Protein AF-A0A377Z972-F1 (afdb_monomer_lite)

Structure (mmCIF, N/CA/C/O backbone):
data_AF-A0A377Z972-F1
#
_entry.id   AF-A0A377Z972-F1
#
loop_
_atom_site.group_PDB
_atom_site.id
_atom_site.type_symbol
_atom_site.label_atom_id
_atom_site.label_alt_id
_atom_site.label_comp_id
_atom_site.label_asym_id
_atom_site.label_entity_id
_atom_site.label_seq_id
_atom_site.pdbx_PDB_ins_code
_atom_site.Cartn_x
_atom_site.Cartn_y
_atom_site.Cartn_z
_atom_site.occupancy
_atom_site.B_iso_or_equiv
_atom_site.auth_seq_id
_atom_site.auth_comp_id
_atom_site.auth_asym_id
_atom_site.auth_atom_id
_atom_site.pdbx_PDB_model_num
ATOM 1 N N . MET A 1 1 ? -30.875 -4.232 -13.569 1.00 35.59 1 MET A N 1
ATOM 2 C CA . MET A 1 1 ? -32.063 -4.095 -12.706 1.00 35.59 1 MET A CA 1
ATOM 3 C C . MET A 1 1 ? -31.762 -4.845 -11.423 1.00 35.59 1 MET A C 1
ATOM 5 O O . MET A 1 1 ? -31.839 -6.065 -11.413 1.00 35.59 1 MET A O 1
ATOM 9 N N . LEU A 1 2 ? -31.261 -4.138 -10.406 1.00 37.41 2 LEU A N 1
ATOM 10 C CA . LEU A 1 2 ? -31.177 -4.696 -9.057 1.00 37.41 2 LEU A CA 1
ATOM 11 C C . LEU A 1 2 ? -32.619 -4.894 -8.594 1.00 37.41 2 LEU A C 1
ATOM 13 O O . LEU A 1 2 ? -33.408 -3.961 -8.665 1.00 37.41 2 LEU A O 1
ATOM 17 N N . SER A 1 3 ? -32.969 -6.127 -8.253 1.00 45.28 3 SER A N 1
ATOM 18 C CA . SER A 1 3 ? -34.307 -6.532 -7.830 1.00 45.28 3 SER A CA 1
ATOM 19 C C . SER A 1 3 ? -34.795 -5.669 -6.664 1.00 45.28 3 SER A C 1
ATOM 21 O O . SER A 1 3 ? -34.119 -5.598 -5.634 1.00 45.28 3 SER A O 1
ATOM 23 N N . ASP A 1 4 ? -35.967 -5.055 -6.842 1.00 57.84 4 ASP A N 1
ATOM 24 C CA . ASP A 1 4 ? -36.622 -4.120 -5.913 1.00 57.84 4 ASP A CA 1
ATOM 25 C C . ASP A 1 4 ? -36.712 -4.643 -4.464 1.00 57.84 4 ASP A C 1
ATOM 27 O O . ASP A 1 4 ? -36.685 -3.860 -3.515 1.00 57.84 4 ASP A O 1
ATOM 31 N N . ASP A 1 5 ? -36.711 -5.963 -4.270 1.00 58.75 5 ASP A N 1
ATOM 32 C CA . ASP A 1 5 ? -36.803 -6.605 -2.953 1.00 58.75 5 ASP A CA 1
ATOM 33 C C . ASP A 1 5 ? -35.594 -6.346 -2.034 1.00 58.75 5 ASP A C 1
ATOM 35 O O . ASP A 1 5 ? -35.755 -6.221 -0.819 1.00 58.75 5 ASP A O 1
ATOM 39 N N . ALA A 1 6 ? -34.376 -6.229 -2.579 1.00 58.00 6 ALA A N 1
ATOM 40 C CA . ALA A 1 6 ? -33.177 -5.994 -1.763 1.00 58.00 6 ALA A CA 1
ATOM 41 C C . ALA A 1 6 ? -33.108 -4.547 -1.249 1.00 58.00 6 ALA A C 1
ATOM 43 O O . ALA A 1 6 ? -32.701 -4.299 -0.112 1.00 58.00 6 ALA A O 1
ATOM 44 N N . VAL A 1 7 ? -33.556 -3.599 -2.076 1.00 62.56 7 VAL A N 1
ATOM 45 C CA . VAL A 1 7 ? -33.651 -2.179 -1.718 1.00 62.56 7 VAL A CA 1
ATOM 46 C C . VAL A 1 7 ? -34.781 -1.973 -0.707 1.00 62.56 7 VAL A C 1
ATOM 48 O O . VAL A 1 7 ? -34.594 -1.277 0.289 1.00 62.56 7 VAL A O 1
ATOM 51 N N . ALA A 1 8 ? -35.922 -2.647 -0.893 1.00 67.38 8 ALA A N 1
ATOM 52 C CA . ALA A 1 8 ? -37.050 -2.592 0.035 1.00 67.38 8 ALA A CA 1
ATOM 53 C C . ALA A 1 8 ? -36.685 -3.068 1.456 1.00 67.38 8 ALA A C 1
ATOM 55 O O . ALA A 1 8 ? -37.077 -2.433 2.437 1.00 67.38 8 ALA A O 1
ATOM 56 N N . ALA A 1 9 ? -35.889 -4.137 1.579 1.00 69.06 9 ALA A N 1
ATOM 57 C CA . ALA A 1 9 ? -35.418 -4.630 2.875 1.00 69.06 9 ALA A CA 1
ATOM 58 C C . ALA A 1 9 ? -34.453 -3.650 3.571 1.00 69.06 9 ALA A C 1
ATOM 60 O O . ALA A 1 9 ? -34.546 -3.443 4.781 1.00 69.06 9 ALA A O 1
ATOM 61 N N . GLN A 1 10 ? -33.553 -3.006 2.817 1.00 63.84 10 GLN A N 1
ATOM 62 C CA . GLN A 1 10 ? -32.614 -2.020 3.365 1.00 63.84 10 GLN A CA 1
ATOM 63 C C . GLN A 1 10 ? -33.324 -0.731 3.811 1.00 63.84 10 GLN A C 1
ATOM 65 O O . GLN A 1 10 ? -33.015 -0.209 4.885 1.00 63.84 10 GLN A O 1
ATOM 70 N N . LEU A 1 11 ? -34.335 -0.276 3.060 1.00 67.06 11 LEU A N 1
ATOM 71 C CA . LEU A 1 11 ? -35.171 0.882 3.410 1.00 67.06 11 LEU A CA 1
ATOM 72 C C . LEU A 1 11 ? -35.932 0.695 4.733 1.00 67.06 11 LEU A C 1
ATOM 74 O O . LEU A 1 11 ? -36.084 1.657 5.480 1.00 67.06 11 LEU A O 1
ATOM 78 N N . GLN A 1 12 ? -36.374 -0.527 5.056 1.00 74.25 12 GLN A N 1
ATOM 79 C CA . GLN A 1 12 ? -37.042 -0.820 6.335 1.00 74.25 12 GLN A CA 1
ATOM 80 C C . GLN A 1 12 ? -36.114 -0.719 7.555 1.00 74.25 12 GLN A C 1
ATOM 82 O O . GLN A 1 12 ? -36.599 -0.548 8.671 1.00 74.25 12 GLN A O 1
ATOM 87 N N . SER A 1 13 ? -34.799 -0.840 7.356 1.00 74.50 13 SER A N 1
ATOM 88 C CA . SER A 1 13 ? -33.804 -0.860 8.438 1.00 74.50 13 SER A CA 1
ATOM 89 C C . SER A 1 13 ? -33.109 0.483 8.691 1.00 74.50 13 SER A C 1
ATOM 91 O O . SER A 1 13 ? -32.410 0.617 9.693 1.00 74.50 13 SER A O 1
ATOM 93 N N . ALA A 1 14 ? -33.299 1.474 7.813 1.00 72.75 14 ALA A N 1
ATOM 94 C CA . ALA A 1 14 ? -32.696 2.797 7.949 1.00 72.75 14 ALA A CA 1
ATOM 95 C C . ALA A 1 14 ? -33.299 3.548 9.147 1.00 72.75 14 ALA A C 1
ATOM 97 O O . ALA A 1 14 ? -34.514 3.735 9.232 1.00 72.75 14 ALA A O 1
ATOM 98 N N . THR A 1 15 ? -32.452 4.001 10.071 1.00 80.62 15 THR A N 1
ATOM 99 C CA . THR A 1 15 ? -32.896 4.677 11.309 1.00 80.62 15 THR A CA 1
ATOM 100 C C . THR A 1 15 ? -32.649 6.180 11.288 1.00 80.62 15 THR A C 1
ATOM 102 O O . THR A 1 15 ? -33.120 6.903 12.168 1.00 80.62 15 THR A O 1
ATOM 105 N N . THR A 1 16 ? -31.947 6.671 10.264 1.00 81.44 16 THR A N 1
ATOM 106 C CA . THR A 1 16 ? -31.597 8.083 10.108 1.00 81.44 16 THR A CA 1
ATOM 107 C C . THR A 1 16 ? -31.997 8.626 8.735 1.00 81.44 16 THR A C 1
ATOM 109 O O . THR A 1 16 ? -32.073 7.900 7.742 1.00 81.44 16 THR A O 1
ATOM 112 N N . ALA A 1 17 ? -32.243 9.938 8.667 1.00 75.00 17 ALA A N 1
ATOM 113 C CA . ALA A 1 17 ? -32.585 10.620 7.417 1.00 75.00 17 ALA A CA 1
ATOM 114 C C . ALA A 1 17 ? -31.437 10.585 6.387 1.00 75.00 17 ALA A C 1
ATOM 116 O O . ALA A 1 17 ? -31.698 10.604 5.186 1.00 75.00 17 ALA A O 1
ATOM 117 N N . GLU A 1 18 ? -30.183 10.507 6.844 1.00 66.00 18 GLU A N 1
ATOM 118 C CA . GLU A 1 18 ? -29.008 10.347 5.978 1.00 66.00 18 GLU A CA 1
ATOM 119 C C . GLU A 1 18 ? -28.913 8.940 5.382 1.00 66.00 18 GLU A C 1
ATOM 121 O O . GLU A 1 18 ? -28.730 8.825 4.174 1.00 66.00 18 GLU A O 1
ATOM 126 N N . GLU A 1 19 ? -29.120 7.878 6.170 1.00 64.81 19 GLU A N 1
ATOM 127 C CA . GLU A 1 19 ? -29.155 6.496 5.657 1.00 64.81 19 GLU A CA 1
ATOM 128 C C . GLU A 1 19 ? -30.267 6.303 4.622 1.00 64.81 19 GLU A C 1
ATOM 130 O O . GLU A 1 19 ? -30.051 5.696 3.574 1.00 64.81 19 GLU A O 1
ATOM 135 N N . LEU A 1 20 ? -31.451 6.864 4.892 1.00 70.94 20 LEU A N 1
ATOM 136 C CA . LEU A 1 20 ? -32.580 6.810 3.968 1.00 70.94 20 LEU A CA 1
ATOM 137 C C . LEU A 1 20 ? -32.272 7.567 2.669 1.00 70.94 20 LEU A C 1
ATOM 139 O O . LEU A 1 20 ? -32.577 7.080 1.583 1.00 70.94 20 LEU A O 1
ATOM 143 N N . ARG A 1 21 ? -31.639 8.743 2.766 1.00 72.31 21 ARG A N 1
ATOM 144 C CA . ARG A 1 21 ? -31.221 9.525 1.599 1.00 72.31 21 ARG A CA 1
ATOM 145 C C . ARG A 1 21 ? -30.179 8.775 0.767 1.00 72.31 21 ARG A C 1
ATOM 147 O O . ARG A 1 21 ? -30.352 8.704 -0.443 1.00 72.31 21 ARG A O 1
ATOM 154 N N . ALA A 1 22 ? -29.156 8.197 1.392 1.00 62.69 22 ALA A N 1
ATOM 155 C CA . ALA A 1 22 ? -28.112 7.434 0.709 1.00 62.69 22 ALA A CA 1
ATOM 156 C C . ALA A 1 22 ? -28.693 6.224 -0.046 1.00 62.69 22 ALA A C 1
ATOM 158 O O . ALA A 1 22 ? -28.435 6.041 -1.236 1.00 62.69 22 ALA A O 1
ATOM 159 N N . LEU A 1 23 ? -29.584 5.462 0.601 1.00 67.44 23 LEU A N 1
ATOM 160 C CA . LEU A 1 23 ? -30.292 4.337 -0.022 1.00 67.44 23 LEU A CA 1
ATOM 161 C C . LEU A 1 23 ? -31.156 4.767 -1.216 1.00 67.44 23 LEU A C 1
ATOM 163 O O . LEU A 1 23 ? -31.137 4.109 -2.255 1.00 67.44 23 LEU A O 1
ATOM 167 N N . LEU A 1 24 ? -31.885 5.882 -1.091 1.00 67.50 24 LEU A N 1
ATOM 168 C CA . LEU A 1 24 ? -32.725 6.428 -2.165 1.00 67.50 24 LEU A CA 1
ATOM 169 C C . LEU A 1 24 ? -31.910 6.997 -3.336 1.00 67.50 24 LEU A C 1
ATOM 171 O O . LEU A 1 24 ? -32.382 6.976 -4.470 1.00 67.50 24 LEU A O 1
ATOM 175 N N . MET A 1 25 ? -30.693 7.477 -3.072 1.00 73.25 25 MET A N 1
ATOM 176 C CA . MET A 1 25 ? -29.751 7.948 -4.094 1.00 73.25 25 MET A CA 1
ATOM 177 C C . MET A 1 25 ? -28.933 6.811 -4.726 1.00 73.25 25 MET A C 1
ATOM 179 O O . MET A 1 25 ? -28.133 7.061 -5.626 1.00 73.25 25 MET A O 1
ATOM 183 N N . GLY A 1 26 ? -29.123 5.561 -4.285 1.00 53.38 26 GLY A N 1
ATOM 184 C CA . GLY A 1 26 ? -28.330 4.422 -4.749 1.00 53.38 26 GLY A CA 1
ATOM 185 C C . GLY A 1 26 ? -26.871 4.466 -4.287 1.00 53.38 26 GLY A C 1
ATOM 186 O O . GLY A 1 26 ? -26.039 3.730 -4.823 1.00 53.38 26 GLY A O 1
ATOM 187 N N . GLU A 1 27 ? -26.557 5.301 -3.294 1.00 56.25 27 GLU A N 1
ATOM 188 C CA . GLU A 1 27 ? -25.266 5.339 -2.619 1.00 56.25 27 GLU A CA 1
ATOM 189 C C . GLU A 1 27 ? -25.151 4.046 -1.805 1.00 56.25 27 GLU A C 1
ATOM 191 O O . GLU A 1 27 ? -25.547 3.963 -0.640 1.00 56.25 27 GLU A O 1
ATOM 196 N N . LYS A 1 28 ? -24.651 2.978 -2.439 1.00 53.66 28 LYS A N 1
ATOM 197 C CA . LYS A 1 28 ? -24.175 1.806 -1.701 1.00 53.66 28 LYS A CA 1
ATOM 198 C C . LYS A 1 28 ? -23.222 2.333 -0.632 1.00 53.66 28 LYS A C 1
ATOM 200 O O . LYS A 1 28 ? -22.321 3.097 -0.969 1.00 53.66 28 LYS A O 1
ATOM 205 N N . GLN A 1 29 ? -23.405 1.921 0.625 1.00 55.66 29 GLN A N 1
ATOM 206 C CA . GLN A 1 29 ? -22.360 2.054 1.641 1.00 55.66 29 GLN A CA 1
ATOM 207 C C . GLN A 1 29 ? -21.112 1.373 1.081 1.00 55.66 29 GLN A C 1
ATOM 209 O O . GLN A 1 29 ? -20.993 0.148 1.120 1.00 55.66 29 GLN A O 1
ATOM 214 N N . SER A 1 30 ? -20.249 2.156 0.441 1.00 61.69 30 SER A N 1
ATOM 215 C CA . SER A 1 30 ? -19.099 1.611 -0.248 1.00 61.69 30 SER A CA 1
ATOM 216 C C . SER A 1 30 ? -18.138 1.103 0.808 1.00 61.69 30 SER A C 1
ATOM 218 O O . SER A 1 30 ? -17.907 1.763 1.828 1.00 61.69 30 SER A O 1
ATOM 220 N N . GLU A 1 31 ? -17.614 -0.101 0.603 1.00 81.25 31 GLU A N 1
ATOM 221 C CA . GLU A 1 31 ? -16.611 -0.634 1.509 1.00 81.25 31 GLU A CA 1
ATOM 222 C C . GLU A 1 31 ? -15.427 0.334 1.585 1.00 81.25 31 GLU A C 1
ATOM 224 O O . GLU A 1 31 ? -15.017 0.939 0.591 1.00 81.25 31 GLU A O 1
ATOM 229 N N . ALA A 1 32 ? -14.851 0.479 2.779 1.00 88.00 32 ALA A N 1
ATOM 230 C CA . ALA A 1 32 ? -13.697 1.345 2.958 1.00 88.00 32 ALA A CA 1
ATOM 231 C C . ALA A 1 32 ? -12.544 0.913 2.038 1.00 88.00 32 ALA A C 1
ATOM 233 O O . ALA A 1 32 ? -12.256 -0.287 1.905 1.00 88.00 32 ALA A O 1
ATOM 234 N N . LEU A 1 33 ? -11.854 1.903 1.468 1.00 94.88 33 LEU A N 1
ATOM 235 C CA . LEU A 1 33 ? -10.675 1.722 0.626 1.00 94.88 33 LEU A CA 1
ATOM 236 C C . LEU A 1 33 ? -9.697 0.685 1.201 1.00 94.88 33 LEU A C 1
ATOM 238 O O . LEU A 1 33 ? -9.164 0.839 2.313 1.00 94.88 33 LEU A O 1
ATOM 242 N N . LYS A 1 34 ? -9.410 -0.354 0.410 1.00 96.94 34 LYS A N 1
ATOM 243 C CA . LYS A 1 34 ? -8.419 -1.379 0.750 1.00 96.94 34 LYS A CA 1
ATOM 244 C C . LYS A 1 34 ? -7.020 -0.926 0.326 1.00 96.94 34 LYS A C 1
ATOM 246 O O . LYS A 1 34 ? -6.693 -0.891 -0.852 1.00 96.94 34 LYS A O 1
ATOM 251 N N . LEU A 1 35 ? -6.197 -0.567 1.302 1.00 97.31 35 LEU A N 1
ATOM 252 C CA . LEU A 1 35 ? -4.785 -0.217 1.118 1.00 97.31 35 LEU A CA 1
ATOM 253 C C . LEU A 1 35 ? -4.077 -0.451 2.444 1.00 97.31 35 LEU A C 1
ATOM 255 O O . LEU A 1 35 ? -4.171 0.390 3.324 1.00 97.31 35 LEU A O 1
ATOM 259 N N . ASP A 1 36 ? -3.455 -1.598 2.643 1.00 96.06 36 ASP A N 1
ATOM 260 C CA . ASP A 1 36 ? -2.819 -1.976 3.908 1.00 96.06 36 ASP A CA 1
ATOM 261 C C . ASP A 1 36 ? -1.716 -3.008 3.649 1.00 96.06 36 ASP A C 1
ATOM 263 O O . ASP A 1 36 ? -1.329 -3.241 2.505 1.00 96.06 36 ASP A O 1
ATOM 267 N N . ASN A 1 37 ? -1.190 -3.624 4.707 1.00 95.00 37 ASN A N 1
ATOM 268 C CA . ASN A 1 37 ? -0.138 -4.631 4.595 1.00 95.00 37 ASN A CA 1
ATOM 269 C C . ASN A 1 37 ? -0.479 -5.809 3.657 1.00 95.00 37 ASN A C 1
ATOM 271 O O . ASN A 1 37 ? 0.443 -6.406 3.112 1.00 95.00 37 ASN A O 1
ATOM 275 N N . GLU A 1 38 ? -1.757 -6.147 3.433 1.00 96.88 38 GLU A N 1
ATOM 276 C CA . GLU A 1 38 ? -2.133 -7.243 2.520 1.00 96.88 38 GLU A CA 1
ATOM 277 C C . GLU A 1 38 ? -2.026 -6.839 1.043 1.00 96.88 38 GLU A C 1
ATOM 279 O O . GLU A 1 38 ? -1.925 -7.700 0.174 1.00 96.88 38 GLU A O 1
ATOM 284 N N . THR A 1 39 ? -2.023 -5.536 0.744 1.00 97.88 39 THR A N 1
ATOM 285 C CA . THR A 1 39 ? -1.877 -5.010 -0.622 1.00 97.88 39 THR A CA 1
ATOM 286 C C . THR A 1 39 ? -0.497 -4.404 -0.886 1.00 97.88 39 THR A C 1
ATOM 288 O O . THR A 1 39 ? -0.262 -3.824 -1.946 1.00 97.88 39 THR A O 1
ATOM 291 N N . LEU A 1 40 ? 0.440 -4.567 0.050 1.00 97.88 40 LEU A N 1
ATOM 292 C CA . LEU A 1 40 ? 1.828 -4.137 -0.077 1.00 97.88 40 LEU A CA 1
ATOM 293 C C . LEU A 1 40 ? 2.751 -5.305 -0.385 1.00 97.88 40 LEU A C 1
ATOM 295 O O . LEU A 1 40 ? 2.644 -6.395 0.173 1.00 97.88 40 LEU A O 1
ATOM 299 N N . SER A 1 41 ? 3.719 -5.069 -1.258 1.00 98.06 41 SER A N 1
ATOM 300 C CA . SER A 1 41 ? 4.823 -5.994 -1.490 1.00 98.06 41 SER A CA 1
ATOM 301 C C . SER A 1 41 ? 6.097 -5.204 -1.750 1.00 98.06 41 SER A C 1
ATOM 303 O O . SER A 1 41 ? 6.326 -4.686 -2.838 1.00 98.06 41 SER A O 1
ATOM 305 N N . LEU A 1 42 ? 6.914 -5.057 -0.713 1.00 97.56 42 LEU A N 1
ATOM 306 C CA . LEU A 1 42 ? 8.151 -4.288 -0.782 1.00 97.56 42 LEU A CA 1
ATOM 307 C C . LEU A 1 42 ? 9.348 -5.205 -1.002 1.00 97.56 42 LEU A C 1
ATOM 309 O O . LEU A 1 42 ? 9.305 -6.389 -0.672 1.00 97.56 42 LEU A O 1
ATOM 313 N N . ASP A 1 43 ? 10.402 -4.621 -1.560 1.00 96.81 43 ASP A N 1
ATOM 314 C CA . ASP A 1 43 ? 11.703 -5.249 -1.768 1.00 96.81 43 ASP A CA 1
ATOM 315 C C . ASP A 1 43 ? 11.598 -6.562 -2.571 1.00 96.81 43 ASP A C 1
ATOM 317 O O . ASP A 1 43 ? 12.219 -7.584 -2.279 1.00 96.81 43 ASP A O 1
ATOM 321 N N . VAL A 1 44 ? 10.778 -6.515 -3.623 1.00 98.06 44 VAL A N 1
ATOM 322 C CA . VAL A 1 44 ? 10.499 -7.630 -4.530 1.00 98.06 44 VAL A CA 1
ATOM 323 C C . VAL A 1 44 ? 11.705 -7.876 -5.432 1.00 98.06 44 VAL A C 1
ATOM 325 O O . VAL A 1 44 ? 12.217 -6.951 -6.063 1.00 98.06 44 VAL A O 1
ATOM 328 N N . ALA A 1 45 ? 12.134 -9.130 -5.560 1.00 97.56 45 ALA A N 1
ATOM 329 C CA . ALA A 1 45 ? 13.137 -9.530 -6.544 1.00 97.56 45 ALA A CA 1
ATOM 330 C C . ALA A 1 45 ? 12.545 -9.482 -7.968 1.00 97.56 45 ALA A C 1
ATOM 332 O O . ALA A 1 45 ? 12.149 -10.503 -8.520 1.00 97.56 45 ALA A O 1
ATOM 333 N N . ALA A 1 46 ? 12.449 -8.278 -8.533 1.00 97.12 46 ALA A N 1
ATOM 334 C CA . ALA A 1 46 ? 11.902 -8.008 -9.857 1.00 97.12 46 ALA A CA 1
ATOM 335 C C . ALA A 1 46 ? 12.945 -7.329 -10.749 1.00 97.12 46 ALA A C 1
ATOM 337 O O . ALA A 1 46 ? 13.710 -6.479 -10.291 1.00 97.12 46 ALA A O 1
ATOM 338 N N . SER A 1 47 ? 12.938 -7.692 -12.029 1.00 96.00 47 SER A N 1
ATOM 339 C CA . SER A 1 47 ? 13.775 -7.095 -13.080 1.00 96.00 47 SER A CA 1
ATOM 340 C C . SER A 1 47 ? 12.960 -6.520 -14.242 1.00 96.00 47 SER A C 1
ATOM 342 O O . SER A 1 47 ? 13.536 -6.045 -15.216 1.00 96.00 47 SER A O 1
ATOM 344 N N . ASP A 1 48 ? 11.630 -6.587 -14.162 1.00 97.00 48 ASP A N 1
ATOM 345 C CA . ASP A 1 48 ? 10.702 -6.083 -15.169 1.00 97.00 48 ASP A CA 1
ATOM 346 C C . ASP A 1 48 ? 9.382 -5.609 -14.535 1.00 97.00 48 ASP A C 1
ATOM 348 O O . ASP A 1 48 ? 9.051 -5.936 -13.390 1.00 97.00 48 ASP A O 1
ATOM 352 N N . LEU A 1 49 ? 8.625 -4.799 -15.286 1.00 97.38 49 LEU A N 1
ATOM 353 C CA . LEU A 1 49 ? 7.310 -4.315 -14.851 1.00 97.38 49 LEU A CA 1
ATOM 354 C C . LEU A 1 49 ? 6.277 -5.439 -14.765 1.00 97.38 49 LEU A C 1
ATOM 356 O O . LEU A 1 49 ? 5.412 -5.373 -13.898 1.00 97.38 49 LEU A O 1
ATOM 360 N N . LEU A 1 50 ? 6.378 -6.469 -15.610 1.00 97.88 50 LEU A N 1
ATOM 361 C CA . LEU A 1 50 ? 5.404 -7.559 -15.654 1.00 97.88 50 LEU A CA 1
ATOM 362 C C . LEU A 1 50 ? 5.327 -8.293 -14.309 1.00 97.88 50 LEU A C 1
ATOM 364 O O . LEU A 1 50 ? 4.237 -8.596 -13.831 1.00 97.88 50 LEU A O 1
ATOM 368 N N . THR A 1 51 ? 6.471 -8.513 -13.662 1.00 98.19 51 THR A N 1
ATOM 369 C CA . THR A 1 51 ? 6.559 -9.107 -12.323 1.00 98.19 51 THR A CA 1
ATOM 370 C C . THR A 1 51 ? 5.805 -8.265 -11.292 1.00 98.19 51 THR A C 1
ATOM 372 O O . THR A 1 51 ? 5.037 -8.798 -10.490 1.00 98.19 51 THR A O 1
ATOM 375 N N . LEU A 1 52 ? 5.981 -6.941 -11.330 1.00 98.62 52 LEU A N 1
ATOM 376 C CA . LEU A 1 52 ? 5.292 -6.009 -10.435 1.00 98.62 52 LEU A CA 1
ATOM 377 C C . LEU A 1 52 ? 3.782 -5.940 -10.736 1.00 98.62 52 LEU A C 1
ATOM 379 O O . LEU A 1 52 ? 2.969 -5.978 -9.813 1.00 98.62 52 LEU A O 1
ATOM 383 N N . GLN A 1 53 ? 3.396 -5.908 -12.017 1.00 98.69 53 GLN A N 1
ATOM 384 C CA . GLN A 1 53 ? 1.998 -5.929 -12.467 1.00 98.69 53 GLN A CA 1
ATOM 385 C C . GLN A 1 53 ? 1.289 -7.199 -11.989 1.00 98.69 53 GLN A C 1
ATOM 387 O O . GLN A 1 53 ? 0.210 -7.116 -11.403 1.00 98.69 53 GLN A O 1
ATOM 392 N N . ALA A 1 54 ? 1.915 -8.363 -12.176 1.00 98.44 54 ALA A N 1
ATOM 393 C CA . ALA A 1 54 ? 1.372 -9.646 -11.748 1.00 98.44 54 ALA A CA 1
ATOM 394 C C . ALA A 1 54 ? 1.207 -9.733 -10.234 1.00 98.44 54 ALA A C 1
ATOM 396 O O . ALA A 1 54 ? 0.172 -10.199 -9.756 1.00 98.44 54 ALA A O 1
ATOM 397 N N . LEU A 1 55 ? 2.186 -9.237 -9.477 1.00 98.50 55 LEU A N 1
ATOM 398 C CA . LEU A 1 55 ? 2.110 -9.224 -8.024 1.00 98.50 55 LEU A CA 1
ATOM 399 C C . LEU A 1 55 ? 0.968 -8.333 -7.527 1.00 98.50 55 LEU A C 1
ATOM 401 O O . LEU A 1 55 ? 0.150 -8.778 -6.724 1.00 98.50 55 LEU A O 1
ATOM 405 N N . ASN A 1 56 ? 0.863 -7.108 -8.041 1.00 98.81 56 ASN A N 1
ATOM 406 C CA . ASN A 1 56 ? -0.214 -6.198 -7.666 1.00 98.81 56 ASN A CA 1
ATOM 407 C C . ASN A 1 56 ? -1.595 -6.737 -8.065 1.00 98.81 56 ASN A C 1
ATOM 409 O O . ASN A 1 56 ? -2.517 -6.711 -7.250 1.00 98.81 56 ASN A O 1
ATOM 413 N N . ALA A 1 57 ? -1.742 -7.268 -9.283 1.00 98.56 57 ALA A N 1
ATOM 414 C CA . ALA A 1 57 ? -2.988 -7.878 -9.743 1.00 98.56 57 ALA A CA 1
ATOM 415 C C . ALA A 1 57 ? -3.401 -9.061 -8.850 1.00 98.56 57 ALA A C 1
ATOM 417 O O . ALA A 1 57 ? -4.568 -9.166 -8.469 1.00 98.56 57 ALA A O 1
ATOM 418 N N . ALA A 1 58 ? -2.443 -9.907 -8.452 1.00 98.50 58 ALA A N 1
ATOM 419 C CA . ALA A 1 58 ? -2.683 -11.008 -7.525 1.00 98.50 58 ALA A CA 1
ATOM 420 C C . ALA A 1 58 ? -3.159 -10.508 -6.153 1.00 98.50 58 ALA A C 1
ATOM 422 O O . ALA A 1 58 ? -4.176 -10.991 -5.662 1.00 98.50 58 ALA A O 1
ATOM 423 N N . ARG A 1 59 ? -2.506 -9.492 -5.567 1.00 98.56 59 ARG A N 1
ATOM 424 C CA . ARG A 1 59 ? -2.934 -8.909 -4.280 1.00 98.56 59 ARG A CA 1
ATOM 425 C C . ARG A 1 59 ? -4.339 -8.331 -4.338 1.00 98.56 59 ARG A C 1
ATOM 427 O O . ARG A 1 59 ? -5.149 -8.604 -3.456 1.00 98.56 59 ARG A O 1
ATOM 434 N N . LEU A 1 60 ? -4.651 -7.568 -5.386 1.00 98.69 60 LEU A N 1
ATOM 435 C CA . LEU A 1 60 ? -5.993 -7.018 -5.588 1.00 98.69 60 LEU A CA 1
ATOM 436 C C . LEU A 1 60 ? -7.037 -8.130 -5.752 1.00 98.69 60 LEU A C 1
ATOM 438 O O . LEU A 1 60 ? -8.152 -8.014 -5.242 1.00 98.69 60 LEU A O 1
ATOM 442 N N . LYS A 1 61 ? -6.676 -9.228 -6.425 1.00 98.38 61 LYS A N 1
ATOM 443 C CA . LYS A 1 61 ? -7.556 -10.384 -6.596 1.00 98.38 61 LYS A CA 1
ATOM 444 C C . LYS A 1 61 ? -7.800 -11.129 -5.282 1.00 98.38 61 LYS A C 1
ATOM 446 O O . LYS A 1 61 ? -8.944 -11.472 -4.996 1.00 98.38 61 LYS A O 1
ATOM 451 N N . GLU A 1 62 ? -6.752 -11.354 -4.488 1.00 98.19 62 GLU A N 1
ATOM 452 C CA . GLU A 1 62 ? -6.803 -12.035 -3.184 1.00 98.19 62 GLU A CA 1
ATOM 453 C C . GLU A 1 62 ? -7.732 -11.322 -2.198 1.00 98.19 62 GLU A C 1
ATOM 455 O O . GLU A 1 62 ? -8.516 -11.970 -1.508 1.00 98.19 62 GLU A O 1
ATOM 460 N N . VAL A 1 63 ? -7.702 -9.986 -2.175 1.00 97.62 63 VAL A N 1
ATOM 461 C CA . VAL A 1 63 ? -8.585 -9.178 -1.316 1.00 97.62 63 VAL A CA 1
ATOM 462 C C . VAL A 1 63 ? -9.982 -8.961 -1.911 1.00 97.62 63 VAL A C 1
ATOM 464 O O . VAL A 1 63 ? -10.763 -8.179 -1.371 1.00 97.62 63 VAL A O 1
ATOM 467 N N . GLY A 1 64 ? -10.304 -9.625 -3.027 1.00 97.44 64 GLY A N 1
ATOM 468 C CA . GLY A 1 64 ? -11.611 -9.549 -3.681 1.00 97.44 64 GLY A CA 1
ATOM 469 C C . GLY A 1 64 ? -11.916 -8.199 -4.332 1.00 97.44 64 GLY A C 1
ATOM 470 O O . GLY A 1 64 ? -13.079 -7.907 -4.596 1.00 97.44 64 GLY A O 1
ATOM 471 N N . ALA A 1 65 ? -10.901 -7.369 -4.592 1.00 98.12 65 ALA A N 1
ATOM 472 C CA . ALA A 1 65 ? -11.109 -6.035 -5.145 1.00 98.12 65 ALA A CA 1
ATOM 473 C C . ALA A 1 65 ? -11.359 -6.022 -6.653 1.00 98.12 65 ALA A C 1
ATOM 475 O O . ALA A 1 65 ? -11.923 -5.055 -7.165 1.00 98.12 65 ALA A O 1
ATOM 476 N N . VAL A 1 66 ? -10.953 -7.081 -7.359 1.00 98.56 66 VAL A N 1
ATOM 477 C CA . VAL A 1 66 ? -10.970 -7.120 -8.823 1.00 98.56 66 VAL A CA 1
ATOM 478 C C . VAL A 1 66 ? -11.373 -8.482 -9.394 1.00 98.56 66 VAL A C 1
ATOM 480 O O . VAL A 1 66 ? -11.205 -9.535 -8.762 1.00 98.56 66 VAL A O 1
ATOM 483 N N . ASP A 1 67 ? -11.903 -8.484 -10.615 1.00 98.56 67 ASP A N 1
ATOM 484 C CA . ASP A 1 67 ? -12.239 -9.700 -11.357 1.00 98.56 67 ASP A CA 1
ATOM 485 C C . ASP A 1 67 ? -11.139 -10.136 -12.353 1.00 98.56 67 ASP A C 1
ATOM 487 O O . ASP A 1 67 ? -9.999 -9.685 -12.289 1.00 98.56 67 ASP A O 1
ATOM 491 N N . ALA A 1 68 ? -11.444 -11.115 -13.211 1.00 98.06 68 ALA A N 1
ATOM 492 C CA . ALA A 1 68 ? -10.488 -11.616 -14.200 1.00 98.06 68 ALA A CA 1
ATOM 493 C C . ALA A 1 68 ? -10.241 -10.637 -15.364 1.00 98.06 68 ALA A C 1
ATOM 495 O O . ALA A 1 68 ? -9.149 -10.659 -15.933 1.00 98.06 68 ALA A O 1
ATOM 496 N N . ALA A 1 69 ? -11.215 -9.788 -15.706 1.00 98.25 69 ALA A N 1
ATOM 497 C CA . ALA A 1 69 ? -11.060 -8.782 -16.751 1.00 98.25 69 ALA A CA 1
ATOM 498 C C . ALA A 1 69 ? -10.033 -7.734 -16.314 1.00 98.25 69 ALA A C 1
ATOM 500 O O . ALA A 1 69 ? -9.067 -7.501 -17.037 1.00 98.25 69 ALA A O 1
ATOM 501 N N . PHE A 1 70 ? -10.153 -7.218 -15.085 1.00 98.62 70 PHE A N 1
ATOM 502 C CA . PHE A 1 70 ? -9.172 -6.285 -14.519 1.00 98.62 70 PHE A CA 1
ATOM 503 C C . PHE A 1 70 ? -7.752 -6.860 -14.558 1.00 98.62 70 PHE A C 1
ATOM 505 O O . PHE A 1 70 ? -6.822 -6.206 -15.022 1.00 98.62 70 PHE A O 1
ATOM 512 N N . VAL A 1 71 ? -7.582 -8.107 -14.093 1.00 98.50 71 VAL A N 1
ATOM 513 C CA . VAL A 1 71 ? -6.276 -8.786 -14.087 1.00 98.50 71 VAL A CA 1
ATOM 514 C C . VAL A 1 71 ? -5.724 -8.895 -15.507 1.00 98.50 71 VAL A C 1
ATOM 516 O O . VAL A 1 71 ? -4.552 -8.605 -15.726 1.00 98.50 71 VAL A O 1
ATOM 519 N N . SER A 1 72 ? -6.557 -9.273 -16.478 1.00 97.94 72 SER A N 1
ATOM 520 C CA . SER A 1 72 ? -6.148 -9.349 -17.880 1.00 97.94 72 SER A CA 1
ATOM 521 C C . SER A 1 72 ? -5.686 -7.990 -18.414 1.00 97.94 72 SER A C 1
ATOM 523 O O . SER A 1 72 ? -4.628 -7.919 -19.034 1.00 97.94 72 SER A O 1
ATOM 525 N N . HIS A 1 73 ? -6.427 -6.911 -18.158 1.00 97.75 73 HIS A N 1
ATOM 526 C CA . HIS A 1 73 ? -6.048 -5.562 -18.592 1.00 97.75 73 HIS A CA 1
ATOM 527 C C . HIS A 1 73 ? -4.730 -5.111 -17.968 1.00 97.75 73 HIS A C 1
ATOM 529 O O . HIS A 1 73 ? -3.768 -4.843 -18.678 1.00 97.75 73 HIS A O 1
ATOM 535 N N . VAL A 1 74 ? -4.636 -5.158 -16.639 1.00 97.00 74 VAL A N 1
ATOM 536 C CA . VAL A 1 74 ? -3.451 -4.717 -15.893 1.00 97.00 74 VAL A CA 1
ATOM 537 C C . VAL A 1 74 ? -2.186 -5.473 -16.294 1.00 97.00 74 VAL A C 1
ATOM 539 O O . VAL A 1 74 ? -1.109 -4.893 -16.209 1.00 97.00 74 VAL A O 1
ATOM 542 N N . ILE A 1 75 ? -2.273 -6.734 -16.725 1.00 97.62 75 ILE A N 1
ATOM 543 C CA . ILE A 1 75 ? -1.118 -7.505 -17.213 1.00 97.62 75 ILE A CA 1
ATOM 544 C C . ILE A 1 75 ? -0.696 -7.105 -18.632 1.00 97.62 75 ILE A C 1
ATOM 546 O O . ILE A 1 75 ? 0.497 -7.098 -18.930 1.00 97.62 75 ILE A O 1
ATOM 550 N N . ASN A 1 76 ? -1.656 -6.819 -19.511 1.00 95.88 76 ASN A N 1
ATOM 551 C CA . ASN A 1 76 ? -1.388 -6.565 -20.928 1.00 95.88 76 ASN A CA 1
ATOM 552 C C . ASN A 1 76 ? -1.081 -5.091 -21.224 1.00 95.88 76 ASN A C 1
ATOM 554 O O . ASN A 1 76 ? -0.331 -4.796 -22.157 1.00 95.88 76 ASN A O 1
ATOM 558 N N . ASP A 1 77 ? -1.643 -4.177 -20.439 1.00 95.44 77 ASP A N 1
ATOM 559 C CA . ASP A 1 77 ? -1.500 -2.745 -20.650 1.00 95.44 77 ASP A CA 1
ATOM 560 C C . ASP A 1 77 ? -0.141 -2.244 -20.145 1.00 95.44 77 ASP A C 1
ATOM 562 O O . ASP A 1 77 ? 0.479 -2.802 -19.233 1.00 95.44 77 ASP A O 1
ATOM 566 N N . THR A 1 78 ? 0.366 -1.185 -20.779 1.00 94.81 78 THR A N 1
ATOM 567 C CA . THR A 1 78 ? 1.629 -0.561 -20.368 1.00 94.81 78 THR A CA 1
ATOM 568 C C . THR A 1 78 ? 1.357 0.425 -19.234 1.00 94.81 78 THR A C 1
ATOM 570 O O . THR A 1 78 ? 0.598 1.370 -19.452 1.00 94.81 78 THR A O 1
ATOM 573 N N . PRO A 1 79 ? 1.993 0.262 -18.057 1.00 97.75 79 PRO A N 1
ATOM 574 C CA . PRO A 1 79 ? 1.812 1.196 -16.954 1.00 97.75 79 PRO A CA 1
ATOM 575 C C . PRO A 1 79 ? 2.219 2.626 -17.333 1.00 97.75 79 PRO A C 1
ATOM 577 O O . PRO A 1 79 ? 3.150 2.846 -18.110 1.00 97.75 79 PRO A O 1
ATOM 580 N N . LEU A 1 80 ? 1.553 3.609 -16.737 1.00 97.81 80 LEU A N 1
ATOM 581 C CA . LEU A 1 80 ? 1.865 5.023 -16.875 1.00 97.81 80 LEU A CA 1
ATOM 582 C C . LEU A 1 80 ? 3.081 5.384 -16.013 1.00 97.81 80 LEU A C 1
ATOM 584 O O . LEU A 1 80 ? 3.060 5.214 -14.793 1.00 97.81 80 LEU A O 1
ATOM 588 N N . ASN A 1 81 ? 4.127 5.938 -16.625 1.00 97.81 81 ASN A N 1
ATOM 589 C CA . ASN A 1 81 ? 5.253 6.485 -15.872 1.00 97.81 81 ASN A CA 1
ATOM 590 C C . ASN A 1 81 ? 4.889 7.850 -15.270 1.00 97.81 81 ASN A C 1
ATOM 592 O O . ASN A 1 81 ? 4.576 8.788 -16.003 1.00 97.81 81 ASN A O 1
ATOM 596 N N . LEU A 1 82 ? 4.981 7.978 -13.944 1.00 97.38 82 LEU A N 1
ATOM 597 C CA . LEU A 1 82 ? 4.751 9.235 -13.220 1.00 97.38 82 LEU A CA 1
ATOM 598 C C . LEU A 1 82 ? 6.049 10.021 -12.947 1.00 97.38 82 LEU A C 1
ATOM 600 O O . LEU A 1 82 ? 6.015 11.130 -12.411 1.00 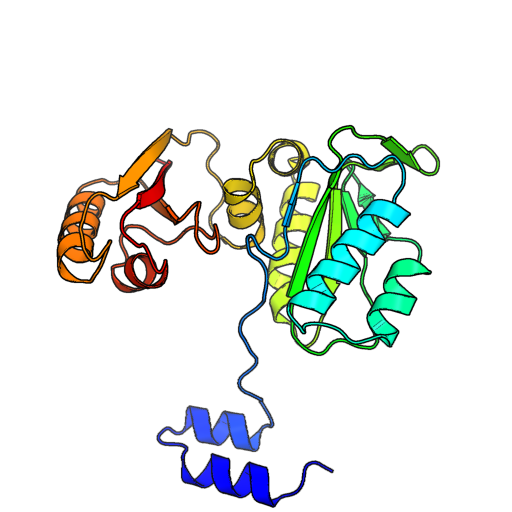97.38 82 LEU A O 1
ATOM 604 N N . GLY A 1 83 ? 7.201 9.462 -13.316 1.00 96.19 83 GLY A N 1
ATOM 605 C CA . GLY A 1 83 ? 8.535 9.994 -13.070 1.00 96.19 83 GLY A CA 1
ATOM 606 C C . GLY A 1 83 ? 9.157 9.476 -11.770 1.00 96.19 83 GLY A C 1
ATOM 607 O O . GLY A 1 83 ? 8.512 8.838 -10.943 1.00 96.19 83 GLY A O 1
ATOM 608 N N . GLN A 1 84 ? 10.453 9.753 -11.584 1.00 97.19 84 GLN A N 1
ATOM 609 C CA . GLN A 1 84 ? 11.200 9.431 -10.353 1.00 97.19 84 GLN A CA 1
ATOM 610 C C . GLN A 1 84 ? 11.146 7.945 -9.938 1.00 97.19 84 GLN A C 1
ATOM 612 O O . GLN A 1 84 ? 11.211 7.622 -8.756 1.00 97.19 84 GLN A O 1
ATOM 617 N N . GLY A 1 85 ? 11.015 7.030 -10.904 1.00 97.56 85 GLY A N 1
ATOM 618 C CA . GLY A 1 85 ? 10.938 5.593 -10.631 1.00 97.56 85 GLY A CA 1
ATOM 619 C C . GLY A 1 85 ? 9.558 5.092 -10.200 1.00 97.56 85 GLY A C 1
ATOM 620 O O . GLY A 1 85 ? 9.437 3.916 -9.857 1.00 97.56 85 GLY A O 1
ATOM 621 N N . VAL A 1 86 ? 8.529 5.943 -10.205 1.00 98.56 86 VAL A N 1
ATOM 622 C CA . VAL A 1 86 ? 7.163 5.592 -9.801 1.00 98.56 86 VAL A CA 1
ATOM 623 C C . VAL A 1 86 ? 6.265 5.437 -11.022 1.00 98.56 86 VAL A C 1
ATOM 625 O O . VAL A 1 86 ? 6.190 6.318 -11.876 1.00 98.56 86 VAL A O 1
ATOM 628 N N . TRP A 1 87 ? 5.555 4.316 -11.072 1.00 98.56 87 TRP A N 1
ATOM 629 C CA . TRP A 1 87 ? 4.640 3.958 -12.146 1.00 98.56 87 TRP A CA 1
ATOM 630 C C . TRP A 1 87 ? 3.245 3.674 -11.592 1.00 98.56 87 TRP A C 1
ATOM 632 O O . TRP A 1 87 ? 3.088 3.263 -10.438 1.00 98.56 87 TRP A O 1
ATOM 642 N N . LEU A 1 88 ? 2.237 3.884 -12.430 1.00 98.50 88 LEU A N 1
ATOM 643 C CA . LEU A 1 88 ? 0.830 3.675 -12.123 1.00 98.50 88 LEU A CA 1
ATOM 644 C C . LEU A 1 88 ? 0.210 2.724 -13.141 1.00 98.50 88 LEU A C 1
ATOM 646 O O . LEU A 1 88 ? 0.476 2.826 -14.333 1.00 98.50 88 LEU A O 1
ATOM 650 N N . ASN A 1 89 ? -0.637 1.823 -12.670 1.00 96.62 89 ASN A N 1
ATOM 651 C CA . ASN A 1 89 ? -1.447 0.962 -13.514 1.00 96.62 89 ASN A CA 1
ATOM 652 C C . ASN A 1 89 ? -2.885 0.924 -12.996 1.00 96.62 89 ASN A C 1
ATOM 654 O O . ASN A 1 89 ? -3.115 1.009 -11.789 1.00 96.62 89 ASN A O 1
ATOM 658 N N . ASP A 1 90 ? -3.847 0.773 -13.884 1.00 97.69 90 ASP A N 1
ATOM 659 C CA . ASP A 1 90 ? -5.265 0.700 -13.556 1.00 97.69 90 ASP A CA 1
ATOM 660 C C . ASP A 1 90 ? -6.025 -0.049 -14.657 1.00 97.69 90 ASP A C 1
ATOM 662 O O . ASP A 1 90 ? -5.444 -0.554 -15.617 1.00 97.69 90 ASP A O 1
ATOM 666 N N . SER A 1 91 ? -7.335 -0.183 -14.482 1.00 97.56 91 SER A N 1
ATOM 667 C CA . SER A 1 91 ? -8.225 -0.659 -15.533 1.00 97.56 91 SER A CA 1
ATOM 668 C C . SER A 1 91 ? -9.588 0.001 -15.384 1.00 97.56 91 SER A C 1
ATOM 670 O O . SER A 1 91 ? -10.082 0.188 -14.269 1.00 97.56 91 SER A O 1
ATOM 672 N N . ALA A 1 92 ? -10.221 0.313 -16.514 1.00 95.19 92 ALA A N 1
ATOM 673 C CA . ALA A 1 92 ? -11.604 0.780 -16.548 1.00 95.19 92 ALA A CA 1
ATOM 674 C C . ALA A 1 92 ? -12.613 -0.344 -16.243 1.00 95.19 92 ALA A C 1
ATOM 676 O O . ALA A 1 92 ? -13.762 -0.064 -15.901 1.00 95.19 92 ALA A O 1
ATOM 677 N N . GLU A 1 93 ? -12.197 -1.610 -16.343 1.00 96.31 93 GLU A N 1
ATOM 678 C CA . GLU A 1 93 ? -13.066 -2.779 -16.228 1.00 96.31 93 GLU A CA 1
ATOM 679 C C . GLU A 1 93 ? -12.672 -3.674 -15.049 1.00 96.31 93 GLU A C 1
ATOM 681 O O . GLU A 1 93 ? -11.520 -3.729 -14.628 1.00 96.31 93 GLU A O 1
ATOM 686 N N . GLY A 1 94 ? -13.653 -4.398 -14.507 1.00 97.38 94 GLY A N 1
ATOM 687 C CA . GLY A 1 94 ? -13.416 -5.421 -13.487 1.00 97.38 94 GLY A CA 1
ATOM 688 C C . GLY A 1 94 ? -13.127 -4.915 -12.069 1.00 97.38 94 GLY A C 1
ATOM 689 O O . GLY A 1 94 ? -12.653 -5.685 -11.231 1.00 97.38 94 GLY A O 1
ATOM 690 N N . ASN A 1 95 ? -13.423 -3.645 -11.780 1.00 97.75 95 ASN A N 1
ATOM 691 C CA . ASN A 1 95 ? -13.336 -3.050 -10.444 1.00 97.75 95 ASN A CA 1
ATOM 692 C C . ASN A 1 95 ? -14.533 -3.479 -9.577 1.00 97.75 95 ASN A C 1
ATOM 694 O O . ASN A 1 95 ? -15.670 -3.101 -9.857 1.00 97.75 95 ASN A O 1
ATOM 698 N N . LEU A 1 96 ? -14.290 -4.253 -8.515 1.00 96.25 96 LEU A N 1
ATOM 699 C CA . LEU A 1 96 ? -15.336 -4.745 -7.602 1.00 96.25 96 LEU A CA 1
ATOM 700 C C . LEU A 1 96 ? -15.369 -3.975 -6.277 1.00 96.25 96 LEU A C 1
ATOM 702 O O . LEU A 1 96 ? -16.438 -3.777 -5.701 1.00 96.25 96 LEU A O 1
ATOM 706 N N . ARG A 1 97 ? -14.199 -3.536 -5.801 1.00 95.88 97 ARG A N 1
ATOM 707 C CA . ARG A 1 97 ? -14.024 -2.724 -4.593 1.00 95.88 97 ARG A CA 1
ATOM 708 C C . ARG A 1 97 ? -12.849 -1.774 -4.782 1.00 95.88 97 ARG A C 1
ATOM 710 O O . ARG A 1 97 ? -11.824 -2.160 -5.337 1.00 95.88 97 ARG A O 1
ATOM 717 N N . SER A 1 98 ? -12.971 -0.562 -4.247 1.00 97.56 98 SER A N 1
ATOM 718 C CA . SER A 1 98 ? -11.879 0.406 -4.252 1.00 97.56 98 SER A CA 1
ATOM 719 C C . SER A 1 98 ? -10.685 -0.097 -3.447 1.00 97.56 98 SER A C 1
ATOM 721 O O . SER A 1 98 ? -10.783 -0.369 -2.242 1.00 97.56 98 SER A O 1
ATOM 723 N N . ALA A 1 99 ? -9.544 -0.215 -4.121 1.00 98.31 99 ALA A N 1
ATOM 724 C CA . ALA A 1 99 ? -8.324 -0.756 -3.549 1.00 98.31 99 ALA A CA 1
ATOM 725 C C . ALA A 1 99 ? -7.073 -0.221 -4.254 1.00 98.31 99 ALA A C 1
ATOM 727 O O . ALA A 1 99 ? -7.103 0.124 -5.432 1.00 98.31 99 ALA A O 1
ATOM 728 N N . VAL A 1 100 ? -5.955 -0.193 -3.533 1.00 98.69 100 VAL A N 1
ATOM 729 C CA . VAL A 1 100 ? -4.638 0.135 -4.084 1.00 98.69 100 VAL A CA 1
ATOM 730 C C . VAL A 1 100 ? -3.650 -0.940 -3.655 1.00 98.69 100 VAL A C 1
ATOM 732 O O . VAL A 1 100 ? -3.497 -1.210 -2.460 1.00 98.69 100 VAL A O 1
ATOM 735 N N . ALA A 1 101 ? -2.968 -1.533 -4.632 1.00 98.75 101 ALA A N 1
ATOM 736 C CA . ALA A 1 101 ? -1.811 -2.387 -4.408 1.00 98.75 101 ALA A CA 1
ATOM 737 C C . ALA A 1 101 ? -0.526 -1.646 -4.769 1.00 98.75 101 ALA A C 1
ATOM 739 O O . ALA A 1 101 ? -0.487 -0.881 -5.733 1.00 98.75 101 ALA A O 1
ATOM 740 N N . VAL A 1 102 ? 0.520 -1.854 -3.975 1.00 98.69 102 VAL A N 1
ATOM 741 C CA . VAL A 1 102 ? 1.822 -1.215 -4.169 1.00 98.69 102 VAL A CA 1
ATOM 742 C C . VAL A 1 102 ? 2.909 -2.270 -4.101 1.00 98.69 102 VAL A C 1
ATOM 744 O O . VAL A 1 102 ? 3.088 -2.929 -3.074 1.00 98.69 102 VAL A O 1
ATOM 747 N N . SER A 1 103 ? 3.688 -2.360 -5.174 1.00 98.62 103 SER A N 1
ATOM 748 C CA . SER A 1 103 ? 4.874 -3.202 -5.244 1.00 98.62 103 SER A CA 1
ATOM 749 C C . SER A 1 103 ? 6.122 -2.356 -5.459 1.00 98.62 103 SER A C 1
ATOM 751 O O . SER A 1 103 ? 6.127 -1.496 -6.342 1.00 98.62 103 SER A O 1
ATOM 753 N N . ARG A 1 104 ? 7.185 -2.612 -4.694 1.00 98.50 104 ARG A N 1
ATOM 754 C CA . ARG A 1 104 ? 8.491 -1.960 -4.856 1.00 98.50 104 ARG A CA 1
ATOM 755 C C . ARG A 1 104 ? 9.565 -3.003 -5.131 1.00 98.50 104 ARG A C 1
ATOM 757 O O . ARG A 1 104 ? 9.665 -3.978 -4.392 1.00 98.50 104 ARG A O 1
ATOM 764 N N . ALA A 1 105 ? 10.371 -2.794 -6.165 1.00 98.31 105 ALA A N 1
ATOM 765 C CA . ALA A 1 105 ? 11.500 -3.664 -6.468 1.00 98.31 105 ALA A CA 1
ATOM 766 C C . ALA A 1 105 ? 12.619 -3.494 -5.426 1.00 98.31 105 ALA A C 1
ATOM 768 O O . ALA A 1 105 ? 12.879 -2.386 -4.961 1.00 98.31 105 ALA A O 1
ATOM 769 N N . ALA A 1 106 ? 13.304 -4.587 -5.083 1.00 97.19 106 ALA A N 1
ATOM 770 C CA . ALA A 1 106 ? 14.478 -4.580 -4.207 1.00 97.19 106 ALA A CA 1
ATOM 771 C C . ALA A 1 106 ? 15.628 -3.762 -4.805 1.00 97.19 106 ALA A C 1
ATOM 773 O O . ALA A 1 106 ? 16.354 -3.081 -4.089 1.00 97.19 106 ALA A O 1
ATOM 774 N N . ASN A 1 107 ? 15.777 -3.831 -6.129 1.00 96.69 107 ASN A N 1
ATOM 775 C CA . ASN A 1 107 ? 16.742 -3.053 -6.887 1.00 96.69 107 ASN A CA 1
ATOM 776 C C . ASN A 1 107 ? 15.997 -2.345 -8.013 1.00 96.69 107 ASN A C 1
ATOM 778 O O . ASN A 1 107 ? 15.244 -2.984 -8.748 1.00 96.69 107 ASN A O 1
ATOM 782 N N . ALA A 1 108 ? 16.212 -1.037 -8.148 1.00 96.06 108 ALA A N 1
ATOM 783 C CA . ALA A 1 108 ? 15.671 -0.292 -9.273 1.00 96.06 108 ALA A CA 1
ATOM 784 C C . ALA A 1 108 ? 16.239 -0.842 -10.590 1.00 96.06 108 ALA A C 1
ATOM 786 O O . ALA A 1 108 ? 17.421 -1.182 -10.680 1.00 96.06 108 ALA A O 1
ATOM 787 N N . PHE A 1 109 ? 15.396 -0.900 -11.612 1.00 97.75 109 PHE A N 1
ATOM 788 C CA . PHE A 1 109 ? 15.768 -1.293 -12.969 1.00 97.75 109 PHE A CA 1
ATOM 789 C C . PHE A 1 109 ? 15.264 -0.245 -13.961 1.00 97.75 109 PHE A C 1
ATOM 791 O O . PHE A 1 109 ? 14.690 0.770 -13.566 1.00 97.75 109 PHE A O 1
ATOM 798 N N . THR A 1 110 ? 15.510 -0.447 -15.252 1.00 97.31 110 THR A N 1
ATOM 799 C CA . THR A 1 110 ? 15.045 0.467 -16.296 1.00 97.31 110 THR A CA 1
ATOM 800 C C . THR A 1 110 ? 14.129 -0.237 -17.283 1.00 97.31 110 THR A C 1
ATOM 802 O O . THR A 1 110 ? 14.299 -1.415 -17.593 1.00 97.31 110 THR A O 1
ATOM 805 N N . ARG A 1 111 ? 13.158 0.513 -17.799 1.00 94.44 111 ARG A N 1
ATOM 806 C CA . ARG A 1 111 ? 12.356 0.160 -18.967 1.00 94.44 111 ARG A CA 1
ATOM 807 C C . ARG A 1 111 ? 12.400 1.341 -19.920 1.00 94.44 111 ARG A C 1
ATOM 809 O O . ARG A 1 111 ? 12.080 2.446 -19.501 1.00 94.44 111 ARG A O 1
ATOM 816 N N . ASP A 1 112 ? 12.803 1.113 -21.166 1.00 92.81 112 ASP A N 1
ATOM 817 C CA . ASP A 1 112 ? 12.886 2.168 -22.187 1.00 92.81 112 ASP A CA 1
ATOM 818 C C . ASP A 1 112 ? 13.668 3.403 -21.684 1.00 92.81 112 ASP A C 1
ATOM 820 O O . ASP A 1 112 ? 13.220 4.539 -21.805 1.00 92.81 112 ASP A O 1
ATOM 824 N N . GLU A 1 113 ? 14.815 3.157 -21.032 1.00 94.44 113 GLU A N 1
ATOM 825 C CA . GLU A 1 113 ? 15.687 4.156 -20.373 1.00 94.44 113 GLU A CA 1
ATOM 826 C C . GLU A 1 113 ? 15.075 4.898 -19.171 1.00 94.44 113 GLU A C 1
ATOM 828 O O . GLU A 1 113 ? 15.744 5.702 -18.521 1.00 94.44 113 GLU A O 1
ATOM 833 N N . GLN A 1 114 ? 13.831 4.597 -18.808 1.00 96.69 114 GLN A N 1
ATOM 834 C CA . GLN A 1 114 ? 13.150 5.201 -17.673 1.00 96.69 114 GLN A CA 1
ATOM 835 C C . GLN A 1 114 ? 13.317 4.334 -16.417 1.00 96.69 114 GLN A C 1
ATOM 837 O O . GLN A 1 114 ? 13.154 3.113 -16.488 1.00 96.69 114 GLN A O 1
ATOM 842 N N . PRO A 1 115 ? 13.629 4.929 -15.251 1.00 97.12 115 PRO A N 1
ATOM 843 C CA . PRO A 1 115 ? 13.777 4.173 -14.015 1.00 97.12 115 PRO A CA 1
ATOM 844 C C . PRO A 1 115 ? 12.439 3.574 -13.571 1.00 97.12 115 PRO A C 1
ATOM 846 O O . PRO A 1 115 ? 11.384 4.202 -13.692 1.00 97.12 115 PRO A O 1
ATOM 849 N N . VAL A 1 116 ? 12.505 2.378 -12.998 1.00 98.31 116 VAL A N 1
ATOM 850 C CA . VAL A 1 116 ? 11.397 1.657 -12.378 1.00 98.31 116 VAL A CA 1
ATOM 851 C C . VAL A 1 116 ? 11.850 1.200 -10.997 1.00 98.31 116 VAL A C 1
ATOM 853 O O . VAL A 1 116 ? 12.790 0.418 -10.860 1.00 98.31 116 VAL A O 1
ATOM 856 N N . SER A 1 117 ? 11.153 1.683 -9.976 1.00 98.25 117 SER A N 1
ATOM 857 C CA . SER A 1 117 ? 11.396 1.330 -8.577 1.00 98.25 117 SER A CA 1
ATOM 858 C C . SER A 1 117 ? 10.111 0.863 -7.903 1.00 98.25 117 SER A C 1
ATOM 860 O O . SER A 1 117 ? 10.134 -0.100 -7.140 1.00 98.25 117 SER A O 1
ATOM 862 N N . LEU A 1 118 ? 8.983 1.519 -8.186 1.00 98.56 118 LEU A N 1
ATOM 863 C CA . LEU A 1 118 ? 7.694 1.251 -7.556 1.00 98.56 118 LEU A CA 1
ATOM 864 C C . LEU A 1 118 ? 6.565 1.289 -8.584 1.00 98.56 118 LEU A C 1
ATOM 866 O O . LEU A 1 118 ? 6.517 2.180 -9.430 1.00 98.56 118 LEU A O 1
ATOM 870 N N . LEU A 1 119 ? 5.635 0.347 -8.459 1.00 98.75 119 LEU A N 1
ATOM 871 C CA . LEU A 1 119 ? 4.389 0.297 -9.212 1.00 98.75 119 LEU A CA 1
ATOM 872 C C . LEU A 1 119 ? 3.207 0.344 -8.242 1.00 98.75 119 LEU A C 1
ATOM 874 O O . LEU A 1 119 ? 3.071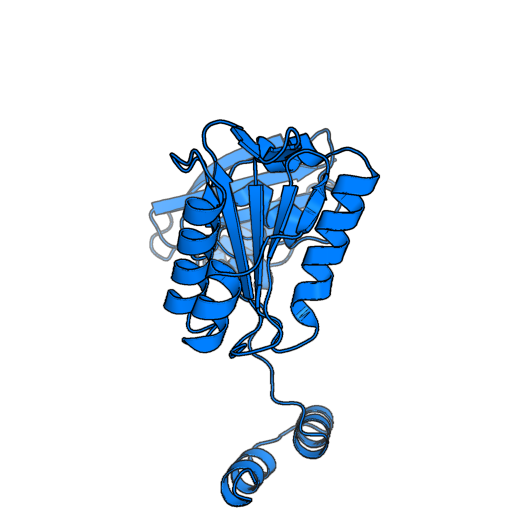 -0.531 -7.381 1.00 98.75 119 LEU A O 1
ATOM 878 N N . ALA A 1 120 ? 2.340 1.337 -8.414 1.00 98.69 120 ALA A N 1
ATOM 879 C CA . ALA A 1 120 ? 1.016 1.371 -7.809 1.00 98.69 120 ALA A CA 1
ATOM 880 C C . ALA A 1 120 ? -0.013 0.842 -8.816 1.00 98.69 120 ALA A C 1
ATOM 882 O O . ALA A 1 120 ? 0.001 1.236 -9.980 1.00 98.69 120 ALA A O 1
ATOM 883 N N . THR A 1 121 ? -0.909 -0.038 -8.382 1.00 98.75 121 THR A N 1
ATOM 884 C CA . THR A 1 121 ? -2.038 -0.508 -9.191 1.00 98.75 121 THR A CA 1
ATOM 885 C C . THR A 1 121 ? -3.341 -0.203 -8.480 1.00 98.75 121 THR A C 1
ATOM 887 O O . THR A 1 121 ? -3.496 -0.542 -7.305 1.00 98.75 121 THR A O 1
ATOM 890 N N . VAL A 1 122 ? -4.263 0.453 -9.178 1.00 98.56 122 VAL A N 1
ATOM 891 C CA . VAL A 1 122 ? -5.464 1.029 -8.572 1.00 98.56 122 VAL A CA 1
ATOM 892 C C . VAL A 1 122 ? -6.713 0.381 -9.148 1.00 98.56 122 VAL A C 1
ATOM 894 O O . VAL A 1 122 ? -6.902 0.353 -10.360 1.00 98.56 122 VAL A O 1
ATOM 897 N N . ALA A 1 123 ? -7.567 -0.113 -8.255 1.00 98.50 123 ALA A N 1
ATOM 898 C CA . ALA A 1 123 ? -8.929 -0.509 -8.567 1.00 98.50 123 ALA A CA 1
ATOM 899 C C . ALA A 1 123 ? -9.889 0.605 -8.126 1.00 98.50 123 ALA A C 1
ATOM 901 O O . ALA A 1 123 ? -9.947 0.941 -6.939 1.00 98.50 123 ALA A O 1
ATOM 902 N N . MET A 1 124 ? -10.627 1.180 -9.075 1.00 96.31 124 MET A N 1
ATOM 903 C CA . MET A 1 124 ? -11.522 2.328 -8.884 1.00 96.31 124 MET A CA 1
ATOM 904 C C . MET A 1 124 ? -12.988 1.873 -8.941 1.00 96.31 124 MET A C 1
ATOM 906 O O . MET A 1 124 ? -13.619 1.942 -9.993 1.00 96.31 124 MET A O 1
ATOM 910 N N . ALA A 1 125 ? -13.546 1.381 -7.828 1.00 94.69 125 ALA A N 1
ATOM 911 C CA . ALA A 1 125 ? -14.993 1.113 -7.746 1.00 94.69 125 ALA A CA 1
ATOM 912 C C . ALA A 1 125 ? -15.800 2.376 -7.381 1.00 94.69 125 ALA A C 1
ATOM 914 O O . ALA A 1 125 ? -17.000 2.451 -7.633 1.00 94.69 125 ALA A O 1
ATOM 915 N N . ASP A 1 126 ? -15.125 3.361 -6.786 1.00 92.88 126 ASP A N 1
ATOM 916 C CA . ASP A 1 126 ? -15.604 4.700 -6.454 1.00 92.88 126 ASP A CA 1
ATOM 917 C C . ASP A 1 126 ? -14.417 5.691 -6.423 1.00 92.88 126 ASP A C 1
ATOM 919 O O . ASP A 1 126 ? -13.301 5.360 -6.830 1.00 92.88 126 ASP A O 1
ATOM 923 N N . GLU A 1 127 ? -14.638 6.910 -5.926 1.00 92.94 127 GLU A N 1
ATOM 924 C CA . GLU A 1 127 ? -13.628 7.976 -5.890 1.00 92.94 127 GLU A CA 1
ATOM 925 C C . GLU A 1 127 ? -12.628 7.886 -4.720 1.00 92.94 127 GLU A C 1
ATOM 927 O O . GLU A 1 127 ? -11.701 8.696 -4.650 1.00 92.94 127 GLU A O 1
ATOM 932 N N . GLN A 1 128 ? -12.760 6.928 -3.792 1.00 93.25 128 GLN A N 1
ATOM 933 C CA . GLN A 1 128 ? -11.880 6.852 -2.616 1.00 93.25 128 GLN A CA 1
ATOM 934 C C . GLN A 1 128 ? -10.374 6.769 -2.960 1.00 93.25 128 GLN A C 1
ATOM 936 O O . GLN A 1 128 ? -9.584 7.436 -2.278 1.00 93.25 128 GLN A O 1
ATOM 941 N N . PRO A 1 129 ? -9.917 6.013 -3.987 1.00 96.31 129 PRO A N 1
ATOM 942 C CA . PRO A 1 129 ? -8.492 5.948 -4.309 1.00 96.31 129 PRO A CA 1
ATOM 943 C C . PRO A 1 129 ? -7.918 7.267 -4.854 1.00 96.31 129 PRO A C 1
ATOM 945 O O . 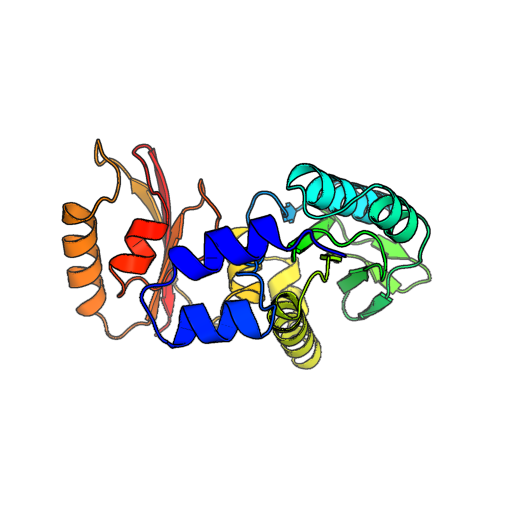PRO A 1 129 ? -6.704 7.468 -4.786 1.00 96.31 129 PRO A O 1
ATOM 948 N N . THR A 1 130 ? -8.752 8.213 -5.302 1.00 95.19 130 THR A N 1
ATOM 949 C CA . THR A 1 130 ? -8.309 9.545 -5.752 1.00 95.19 130 THR A CA 1
ATOM 950 C C . THR A 1 130 ? -7.525 10.279 -4.663 1.00 95.19 130 THR A C 1
ATOM 952 O O . THR A 1 130 ? -6.536 10.950 -4.953 1.00 95.19 130 THR A O 1
ATOM 955 N N . ALA A 1 131 ? -7.891 10.108 -3.389 1.00 93.44 131 ALA A N 1
ATOM 956 C CA . ALA A 1 131 ? -7.142 10.696 -2.279 1.00 93.44 131 ALA A CA 1
ATOM 957 C C . ALA A 1 131 ? -5.702 10.150 -2.196 1.00 93.44 131 ALA A C 1
ATOM 959 O O . ALA A 1 131 ? -4.769 10.904 -1.927 1.00 93.44 131 ALA A O 1
ATOM 960 N N . VAL A 1 132 ? -5.502 8.857 -2.475 1.00 95.50 132 VAL A N 1
ATOM 961 C CA . VAL A 1 132 ? -4.168 8.234 -2.527 1.00 95.50 132 VAL A CA 1
ATOM 962 C C . VAL A 1 132 ? -3.366 8.783 -3.704 1.00 95.50 132 VAL A C 1
ATOM 964 O O . VAL A 1 132 ? -2.211 9.172 -3.534 1.00 95.50 132 VAL A O 1
ATOM 967 N N . LEU A 1 133 ? -3.990 8.870 -4.882 1.00 96.31 133 LEU A N 1
ATOM 968 C CA . LEU A 1 133 ? -3.360 9.409 -6.089 1.00 96.31 133 LEU A CA 1
ATOM 969 C C . LEU A 1 133 ? -2.946 10.874 -5.917 1.00 96.31 133 LEU A C 1
ATOM 971 O O . LEU A 1 133 ? -1.849 11.250 -6.324 1.00 96.31 133 LEU A O 1
ATOM 975 N N . ASN A 1 134 ? -3.765 11.689 -5.250 1.00 94.69 134 ASN A N 1
ATOM 976 C CA . ASN A 1 134 ? -3.438 13.082 -4.949 1.00 94.69 134 ASN A CA 1
ATOM 977 C C . ASN A 1 134 ? -2.222 13.205 -4.020 1.00 94.69 134 ASN A C 1
ATOM 979 O O . ASN A 1 134 ? -1.356 14.049 -4.255 1.00 94.69 134 ASN A O 1
ATOM 983 N N . ARG A 1 135 ? -2.118 12.350 -2.993 1.00 93.75 135 ARG A N 1
ATOM 984 C CA . ARG A 1 135 ? -0.951 12.317 -2.091 1.00 93.75 135 ARG A CA 1
ATOM 985 C C . ARG A 1 135 ? 0.312 11.883 -2.826 1.00 93.75 135 ARG A C 1
ATOM 987 O O . ARG A 1 135 ? 1.346 12.536 -2.694 1.00 93.75 135 ARG A O 1
ATOM 994 N N . LEU A 1 136 ? 0.212 10.838 -3.650 1.00 94.88 136 LEU A N 1
ATOM 995 C CA . LEU A 1 136 ? 1.316 10.383 -4.492 1.00 94.88 136 LEU A CA 1
ATOM 996 C C . LEU A 1 136 ? 1.766 11.489 -5.455 1.00 94.88 136 LEU A C 1
ATOM 998 O O . LEU A 1 136 ? 2.951 11.801 -5.524 1.00 94.88 136 LEU A O 1
ATOM 1002 N N . SER A 1 137 ? 0.818 12.129 -6.140 1.00 93.88 137 SER A N 1
ATOM 1003 C CA . SER A 1 137 ? 1.077 13.237 -7.063 1.00 93.88 137 SER A CA 1
ATOM 1004 C C . SER A 1 137 ? 1.781 14.403 -6.367 1.00 93.88 137 SER A C 1
ATOM 1006 O O . SER A 1 137 ? 2.824 14.854 -6.837 1.00 93.88 137 SER A O 1
ATOM 1008 N N . LYS A 1 138 ? 1.294 14.838 -5.196 1.00 92.81 138 LYS A N 1
ATOM 1009 C CA . LYS A 1 138 ? 1.938 15.891 -4.393 1.00 92.81 138 LYS A CA 1
ATOM 1010 C C . LYS A 1 138 ? 3.388 15.535 -4.048 1.00 92.81 138 LYS A C 1
ATOM 1012 O O . LYS A 1 138 ? 4.283 16.347 -4.255 1.00 92.81 138 LYS A O 1
ATOM 1017 N N . LEU A 1 139 ? 3.630 14.310 -3.583 1.00 92.50 139 LEU A N 1
ATOM 1018 C CA . LEU A 1 139 ? 4.966 13.829 -3.227 1.00 92.50 139 LEU A CA 1
ATOM 1019 C C . LEU A 1 139 ? 5.926 13.843 -4.427 1.00 92.50 139 LEU A C 1
ATOM 1021 O O . LEU A 1 139 ? 7.093 14.216 -4.285 1.00 92.50 139 LEU A O 1
ATOM 1025 N N . LEU A 1 140 ? 5.436 13.474 -5.612 1.00 94.62 140 LEU A N 1
ATOM 1026 C CA . LEU A 1 140 ? 6.215 13.527 -6.847 1.00 94.62 140 LEU A CA 1
ATOM 1027 C C . LEU A 1 140 ? 6.465 14.969 -7.310 1.00 94.62 140 LEU A C 1
ATOM 1029 O O . LEU A 1 140 ? 7.593 15.287 -7.687 1.00 94.62 140 LEU A O 1
ATOM 1033 N N . LEU A 1 141 ? 5.471 15.857 -7.240 1.00 94.25 141 LEU A N 1
ATOM 1034 C CA . LEU A 1 141 ? 5.633 17.280 -7.570 1.00 94.25 141 LEU A CA 1
ATOM 1035 C C . LEU A 1 141 ? 6.674 17.961 -6.670 1.00 94.25 141 LEU A C 1
ATOM 1037 O O . LEU A 1 141 ? 7.506 18.725 -7.163 1.00 94.25 141 LEU A O 1
ATOM 1041 N N . ASP A 1 142 ? 6.697 17.603 -5.385 1.00 92.38 142 ASP A N 1
ATOM 1042 C CA . ASP A 1 142 ? 7.672 18.091 -4.404 1.00 92.38 142 ASP A CA 1
ATOM 1043 C C . ASP A 1 142 ? 9.062 17.430 -4.548 1.00 92.38 142 ASP A C 1
ATOM 1045 O O . ASP A 1 142 ? 9.979 17.736 -3.786 1.00 92.38 142 ASP A O 1
ATOM 1049 N N . LYS A 1 143 ? 9.244 16.532 -5.530 1.00 93.62 143 LYS A N 1
ATOM 1050 C CA . LYS A 1 143 ? 10.469 15.749 -5.781 1.00 93.62 143 LYS A CA 1
ATOM 1051 C C . LYS A 1 143 ? 10.911 14.875 -4.599 1.00 93.62 143 LYS A C 1
ATOM 1053 O O . LYS A 1 143 ? 12.103 14.655 -4.388 1.00 93.62 143 LYS A O 1
ATOM 1058 N N . LYS A 1 144 ? 9.951 14.363 -3.824 1.00 91.81 144 LYS A N 1
ATOM 1059 C CA . LYS A 1 144 ? 10.189 13.564 -2.609 1.00 91.81 144 LYS A CA 1
ATOM 1060 C C . LYS A 1 144 ? 9.954 12.062 -2.807 1.00 91.81 144 LYS A C 1
ATOM 1062 O O . LYS A 1 144 ? 9.751 11.349 -1.827 1.00 91.81 144 LYS A O 1
ATOM 1067 N N . ALA A 1 145 ? 10.017 11.556 -4.048 1.00 93.19 145 ALA A N 1
ATOM 1068 C CA . ALA A 1 145 ? 9.841 10.127 -4.364 1.00 93.19 145 ALA A CA 1
ATOM 1069 C C . ALA A 1 145 ? 10.705 9.208 -3.489 1.00 93.19 145 ALA A C 1
ATOM 1071 O O . ALA A 1 145 ? 10.237 8.178 -3.014 1.00 93.19 145 ALA A O 1
ATOM 1072 N N . GLU A 1 146 ? 11.940 9.619 -3.203 1.00 92.19 146 GLU A N 1
ATOM 1073 C CA . GLU A 1 146 ? 12.885 8.901 -2.340 1.00 92.19 146 GLU A CA 1
ATOM 1074 C C . GLU A 1 146 ? 12.310 8.528 -0.962 1.00 92.19 146 GLU A C 1
ATOM 1076 O O . GLU A 1 146 ? 12.615 7.449 -0.452 1.00 92.19 146 GLU A O 1
ATOM 1081 N N . HIS A 1 147 ? 11.428 9.353 -0.381 1.00 90.50 147 HIS A N 1
ATOM 1082 C CA . HIS A 1 147 ? 10.776 9.040 0.897 1.00 90.50 147 HIS A CA 1
ATOM 1083 C C . HIS A 1 147 ? 9.876 7.807 0.781 1.00 90.50 147 HIS A C 1
ATOM 1085 O O . HIS A 1 147 ? 9.810 7.007 1.706 1.00 90.50 147 HIS A O 1
ATOM 1091 N N . LEU A 1 148 ? 9.225 7.617 -0.368 1.00 92.69 148 LEU A N 1
ATOM 1092 C CA . LEU A 1 148 ? 8.429 6.429 -0.664 1.00 92.69 148 LEU A CA 1
ATOM 1093 C C . LEU A 1 148 ? 9.324 5.231 -1.030 1.00 92.69 148 LEU A C 1
ATOM 1095 O O . LEU A 1 148 ? 9.073 4.101 -0.609 1.00 92.69 148 LEU A O 1
ATOM 1099 N N . LEU A 1 149 ? 10.387 5.468 -1.803 1.00 94.56 149 LEU A N 1
ATOM 1100 C CA . LEU A 1 149 ? 11.253 4.408 -2.329 1.00 94.56 149 LEU A CA 1
ATOM 1101 C C . LEU A 1 149 ? 12.164 3.768 -1.271 1.00 94.56 149 LEU A C 1
ATOM 1103 O O . LEU A 1 149 ? 12.569 2.625 -1.449 1.00 94.56 149 LEU A O 1
ATOM 1107 N N . LYS A 1 150 ? 12.450 4.458 -0.163 1.00 91.56 150 LYS A N 1
ATOM 1108 C CA . LYS A 1 150 ? 13.265 3.932 0.951 1.00 91.56 150 LYS A CA 1
ATOM 1109 C C . LYS A 1 150 ?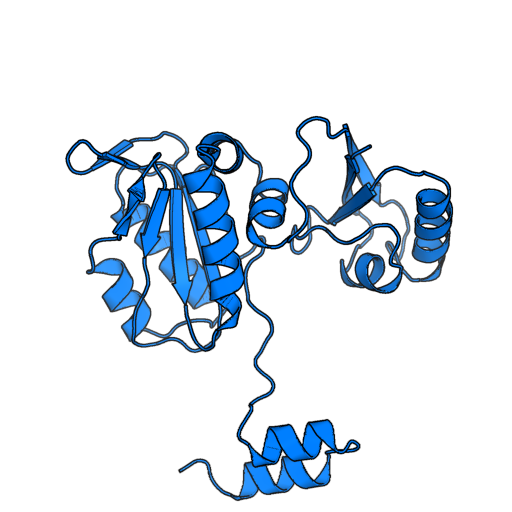 12.462 3.575 2.202 1.00 91.56 150 LYS A C 1
ATOM 1111 O O . LYS A 1 150 ? 13.009 2.987 3.129 1.00 91.56 150 LYS A O 1
ATOM 1116 N N . ALA A 1 151 ? 11.180 3.930 2.239 1.00 91.75 151 ALA A N 1
ATOM 1117 C CA . ALA A 1 151 ? 10.310 3.701 3.385 1.00 91.75 151 ALA A CA 1
ATOM 1118 C C . ALA A 1 151 ? 10.079 2.210 3.671 1.00 91.75 151 ALA A C 1
ATOM 1120 O O . ALA A 1 151 ? 10.040 1.379 2.766 1.00 91.75 151 ALA A O 1
ATOM 1121 N N . ASP A 1 152 ? 9.841 1.867 4.929 1.00 92.25 152 ASP A N 1
ATOM 1122 C CA . ASP A 1 152 ? 9.244 0.575 5.260 1.00 92.25 152 ASP A CA 1
ATOM 1123 C C . ASP A 1 152 ? 7.723 0.575 5.025 1.00 92.25 152 ASP A C 1
ATOM 1125 O O . ASP A 1 152 ? 7.121 1.608 4.727 1.00 92.25 152 ASP A O 1
ATOM 1129 N N . ALA A 1 153 ? 7.083 -0.590 5.165 1.00 92.69 153 ALA A N 1
ATOM 1130 C CA . ALA A 1 153 ? 5.653 -0.765 4.888 1.00 92.69 153 ALA A CA 1
ATOM 1131 C C . ALA A 1 153 ? 4.758 0.223 5.652 1.00 92.69 153 ALA A C 1
ATOM 1133 O O . ALA A 1 153 ? 3.884 0.855 5.060 1.00 92.69 153 ALA A O 1
ATOM 1134 N N . ALA A 1 154 ? 5.012 0.412 6.949 1.00 90.06 154 ALA A N 1
ATOM 1135 C CA . ALA A 1 154 ? 4.256 1.346 7.779 1.00 90.06 154 ALA A CA 1
ATOM 1136 C C . ALA A 1 154 ? 4.392 2.795 7.286 1.00 90.06 154 ALA A C 1
ATOM 1138 O O . ALA A 1 154 ? 3.405 3.529 7.230 1.00 90.06 154 ALA A O 1
ATOM 1139 N N . THR A 1 155 ? 5.602 3.202 6.901 1.00 90.56 155 THR A N 1
ATOM 1140 C CA . THR A 1 155 ? 5.864 4.554 6.399 1.00 90.56 155 THR A CA 1
ATOM 1141 C C . THR A 1 155 ? 5.259 4.763 5.010 1.00 90.56 155 THR A C 1
ATOM 1143 O O . THR A 1 155 ? 4.668 5.811 4.761 1.00 90.56 155 THR A O 1
ATOM 1146 N N . VAL A 1 156 ? 5.305 3.756 4.128 1.00 94.25 156 VAL A N 1
ATOM 1147 C CA . VAL A 1 156 ? 4.607 3.786 2.829 1.00 94.25 156 VAL A CA 1
ATOM 1148 C C . VAL A 1 156 ? 3.102 3.974 3.031 1.00 94.25 156 VAL A C 1
ATOM 1150 O O . VAL A 1 156 ? 2.504 4.844 2.401 1.00 94.25 156 VAL A O 1
ATOM 1153 N N . LEU A 1 157 ? 2.479 3.218 3.942 1.00 93.81 157 LEU A N 1
ATOM 1154 C CA . LEU A 1 157 ? 1.054 3.392 4.240 1.00 93.81 157 LEU A CA 1
ATOM 1155 C C . LEU A 1 157 ? 0.756 4.776 4.797 1.00 93.81 157 LEU A C 1
ATOM 1157 O O . LEU A 1 157 ? -0.231 5.381 4.388 1.00 93.81 157 LEU A O 1
ATOM 1161 N N . ALA A 1 158 ? 1.594 5.294 5.693 1.00 90.19 158 ALA A N 1
ATOM 1162 C CA . ALA A 1 158 ? 1.430 6.642 6.223 1.00 90.19 158 ALA A CA 1
ATOM 1163 C C . ALA A 1 158 ? 1.447 7.693 5.100 1.00 90.19 158 ALA A C 1
ATOM 1165 O O . ALA A 1 158 ? 0.508 8.478 5.003 1.00 90.19 158 ALA A O 1
ATOM 1166 N N . LEU A 1 159 ? 2.440 7.641 4.203 1.00 91.19 159 LEU A N 1
ATOM 1167 C CA . LEU A 1 159 ? 2.557 8.552 3.055 1.00 91.19 159 LEU A CA 1
ATOM 1168 C C . LEU A 1 159 ? 1.331 8.517 2.132 1.00 91.19 159 LEU A C 1
ATOM 1170 O O . LEU A 1 159 ? 0.959 9.535 1.553 1.00 91.19 159 LEU A O 1
ATOM 1174 N N . LEU A 1 160 ? 0.718 7.345 1.969 1.00 93.06 160 LEU A N 1
ATOM 1175 C CA . LEU A 1 160 ? -0.369 7.140 1.014 1.00 93.06 160 LEU A CA 1
ATOM 1176 C C . LEU A 1 160 ? -1.771 7.297 1.625 1.00 93.06 160 LEU A C 1
ATOM 1178 O O . LEU A 1 160 ? -2.741 7.489 0.887 1.00 93.06 160 LEU A O 1
ATOM 1182 N N . THR A 1 161 ? -1.907 7.236 2.954 1.00 89.62 161 THR A N 1
ATOM 1183 C CA . THR A 1 161 ? -3.217 7.235 3.636 1.00 89.62 161 THR A CA 1
ATOM 1184 C C . THR A 1 161 ? -3.460 8.421 4.563 1.00 89.62 161 THR A C 1
ATOM 1186 O O . THR A 1 161 ? -4.625 8.720 4.827 1.00 89.62 161 THR A O 1
ATOM 1189 N N . SER A 1 162 ? -2.415 9.108 5.025 1.00 81.38 162 SER A N 1
ATOM 1190 C CA . SER A 1 162 ? -2.541 10.256 5.926 1.00 81.38 162 SER A CA 1
ATOM 1191 C C . SER A 1 162 ? -2.473 11.577 5.162 1.00 81.38 162 SER A C 1
ATOM 1193 O O . SER A 1 162 ? -1.647 11.744 4.270 1.00 81.38 162 SER A O 1
ATOM 1195 N N . ASP A 1 163 ? -3.326 12.531 5.535 1.00 68.00 163 ASP A N 1
ATOM 1196 C CA . ASP A 1 163 ? -3.254 13.917 5.041 1.00 68.00 163 ASP A CA 1
ATOM 1197 C C . ASP A 1 163 ? -2.181 14.747 5.752 1.00 68.00 163 ASP A C 1
ATOM 1199 O O . ASP A 1 163 ? -1.762 15.793 5.253 1.00 68.00 163 ASP A O 1
ATOM 1203 N N . ASP A 1 164 ? -1.715 14.261 6.901 1.00 60.22 164 ASP A N 1
ATOM 1204 C CA . ASP A 1 164 ? -0.650 14.893 7.661 1.00 60.22 164 ASP A CA 1
ATOM 1205 C C . ASP A 1 164 ? 0.683 14.691 6.933 1.00 60.22 164 ASP A C 1
ATOM 1207 O O . ASP A 1 164 ? 1.093 13.565 6.631 1.00 60.22 164 ASP A O 1
ATOM 1211 N N . ALA A 1 165 ? 1.366 15.799 6.640 1.00 51.12 165 ALA A N 1
ATOM 1212 C CA . ALA A 1 165 ? 2.709 15.764 6.085 1.00 51.12 165 ALA A CA 1
ATOM 1213 C C . ALA A 1 165 ? 3.623 14.970 7.027 1.00 51.12 165 ALA A C 1
ATOM 1215 O O . ALA A 1 165 ? 3.670 15.245 8.227 1.00 51.12 165 ALA A O 1
ATOM 1216 N N . ILE A 1 166 ? 4.371 14.001 6.493 1.00 54.69 166 ILE A N 1
ATOM 1217 C CA . ILE A 1 166 ? 5.444 13.375 7.266 1.00 54.69 166 ILE A CA 1
ATOM 1218 C C . ILE A 1 166 ? 6.475 14.466 7.541 1.00 54.69 166 ILE A C 1
ATOM 1220 O O . ILE A 1 166 ? 7.152 14.929 6.621 1.00 54.69 166 ILE A O 1
ATOM 1224 N N . ALA A 1 167 ? 6.528 14.918 8.793 1.00 54.81 167 ALA A N 1
ATOM 1225 C CA . ALA A 1 167 ? 7.535 15.860 9.245 1.00 54.81 167 ALA A CA 1
ATOM 1226 C C . ALA A 1 167 ? 8.931 15.251 9.025 1.00 54.81 167 ALA A C 1
ATOM 1228 O O . ALA A 1 167 ? 9.131 14.046 9.175 1.00 54.81 167 ALA A O 1
ATOM 1229 N N . GLU A 1 168 ? 9.892 16.078 8.619 1.00 56.41 168 GLU A N 1
ATOM 1230 C CA . GLU A 1 168 ? 11.259 15.624 8.325 1.00 56.41 168 GLU A CA 1
ATOM 1231 C C . GLU A 1 168 ? 12.062 15.324 9.608 1.00 56.41 168 GLU A C 1
ATOM 1233 O O . GLU A 1 168 ? 13.029 14.571 9.548 1.00 56.41 168 GLU A O 1
ATOM 1238 N N . ASP A 1 169 ? 11.596 15.800 10.772 1.00 61.50 169 ASP A N 1
ATOM 1239 C CA . ASP A 1 169 ? 12.150 15.518 12.105 1.00 61.50 169 ASP A CA 1
ATOM 1240 C C . ASP A 1 169 ? 11.162 14.707 12.950 1.00 61.50 169 ASP A C 1
ATOM 1242 O O . ASP A 1 169 ? 10.408 15.223 13.778 1.00 61.50 169 ASP A O 1
ATOM 1246 N N . VAL A 1 170 ? 11.143 13.398 12.714 1.00 73.81 170 VAL A N 1
ATOM 1247 C CA . VAL A 1 170 ? 10.234 12.480 13.398 1.00 73.81 170 VAL A CA 1
ATOM 1248 C C . VAL A 1 170 ? 11.022 11.456 14.197 1.00 73.81 170 VAL A C 1
ATOM 1250 O O . VAL A 1 170 ? 11.856 10.725 13.665 1.00 73.81 170 VAL A O 1
ATOM 1253 N N . LEU A 1 171 ? 10.715 11.364 15.490 1.00 85.19 171 LEU A N 1
ATOM 1254 C CA . LEU A 1 171 ? 11.249 10.321 16.359 1.00 85.19 171 LEU A CA 1
ATOM 1255 C C . LEU A 1 171 ? 10.303 9.129 16.351 1.00 85.19 171 LEU A C 1
ATOM 1257 O O . LEU A 1 171 ? 9.096 9.287 16.539 1.00 85.19 171 LEU A O 1
ATOM 1261 N N . SER A 1 172 ? 10.850 7.926 16.175 1.00 88.81 172 SER A N 1
ATOM 1262 C CA . SER A 1 172 ? 10.066 6.698 16.270 1.00 88.81 172 SER A CA 1
ATOM 1263 C C . SER A 1 172 ? 10.662 5.693 17.248 1.00 88.81 172 SER A C 1
ATOM 1265 O O . SER A 1 172 ? 11.877 5.610 17.425 1.00 88.81 172 SER A O 1
ATOM 1267 N N . ALA A 1 173 ? 9.783 4.945 17.911 1.00 92.88 173 ALA A N 1
ATOM 1268 C CA . ALA A 1 173 ? 10.150 3.875 18.828 1.00 92.88 173 ALA A CA 1
ATOM 1269 C C . ALA A 1 173 ? 9.151 2.717 18.731 1.00 92.88 173 ALA A C 1
ATOM 1271 O O . ALA A 1 173 ? 7.944 2.929 18.594 1.00 92.88 173 ALA A O 1
ATOM 1272 N N . GLU A 1 174 ? 9.657 1.487 18.820 1.00 96.06 174 GLU A N 1
ATOM 1273 C CA . GLU A 1 174 ? 8.856 0.266 18.727 1.00 96.06 174 GLU A CA 1
ATOM 1274 C C . GLU A 1 174 ? 8.770 -0.465 20.065 1.00 96.06 174 GLU A C 1
ATOM 1276 O O . GLU A 1 174 ? 9.762 -0.620 20.777 1.00 96.06 174 GLU A O 1
ATOM 1281 N N . PHE A 1 175 ? 7.575 -0.959 20.391 1.00 96.44 175 PHE A N 1
ATOM 1282 C CA . PHE A 1 175 ? 7.310 -1.682 21.630 1.00 96.44 175 PHE A CA 1
ATOM 1283 C C . PHE A 1 175 ? 6.444 -2.913 21.377 1.00 96.44 175 PHE A C 1
ATOM 1285 O O . PHE A 1 175 ? 5.459 -2.863 20.643 1.00 96.44 175 PHE A O 1
ATOM 1292 N N . VAL A 1 176 ? 6.776 -4.017 22.047 1.00 96.88 176 VAL A N 1
ATOM 1293 C CA . VAL A 1 176 ? 5.963 -5.240 22.041 1.00 96.88 176 VAL A CA 1
ATOM 1294 C C . VAL A 1 176 ? 4.893 -5.151 23.125 1.00 96.88 176 VAL A C 1
ATOM 1296 O O . VAL A 1 176 ? 5.198 -4.936 24.301 1.00 96.88 176 VAL A O 1
ATOM 1299 N N . VAL A 1 177 ? 3.637 -5.375 22.750 1.00 95.88 177 VAL A N 1
ATOM 1300 C CA . VAL A 1 177 ? 2.500 -5.341 23.673 1.00 95.88 177 VAL A CA 1
ATOM 1301 C C . VAL A 1 177 ? 2.480 -6.592 24.537 1.00 95.88 177 VAL A C 1
ATOM 1303 O O . VAL A 1 177 ? 2.349 -7.713 24.051 1.00 95.88 177 VAL A O 1
ATOM 1306 N N . ARG A 1 178 ? 2.578 -6.398 25.853 1.00 94.31 178 ARG A N 1
ATOM 1307 C CA . ARG A 1 178 ? 2.609 -7.494 26.838 1.00 94.31 178 ARG A CA 1
ATOM 1308 C C . ARG A 1 178 ? 1.255 -7.767 27.492 1.00 94.31 178 ARG A C 1
ATOM 1310 O O . ARG A 1 178 ? 1.084 -8.812 28.115 1.00 94.31 178 ARG A O 1
ATOM 1317 N N . ASN A 1 179 ? 0.303 -6.844 27.353 1.00 92.50 179 ASN A N 1
ATOM 1318 C CA . ASN A 1 179 ? -1.037 -6.947 27.924 1.00 92.50 179 ASN A CA 1
ATOM 1319 C C . ASN A 1 179 ? -1.752 -8.199 27.406 1.00 92.50 179 ASN A C 1
ATOM 1321 O O . ASN A 1 179 ? -1.816 -8.411 26.197 1.00 92.50 179 ASN A O 1
ATOM 1325 N N . GLU A 1 180 ? -2.323 -9.002 28.308 1.00 91.62 180 GLU A N 1
ATOM 1326 C CA . GLU A 1 180 ? -2.937 -10.287 27.945 1.00 91.62 180 GLU A CA 1
ATOM 1327 C C . GLU A 1 180 ? -4.063 -10.156 26.921 1.00 91.62 180 GLU A C 1
ATOM 1329 O O . GLU A 1 180 ? -4.137 -10.934 25.975 1.00 91.62 180 GLU A O 1
ATOM 1334 N N . HIS A 1 181 ? -4.886 -9.121 27.071 1.00 90.81 181 HIS A N 1
ATOM 1335 C CA . HIS A 1 181 ? -5.994 -8.813 26.169 1.00 90.81 181 HIS A CA 1
ATOM 1336 C C . HIS A 1 181 ? -5.635 -7.738 25.131 1.00 90.81 181 HIS A C 1
ATOM 1338 O O . HIS A 1 181 ? -6.523 -7.106 24.564 1.00 90.81 181 HIS A O 1
ATOM 1344 N N . GLY A 1 182 ? -4.341 -7.489 24.901 1.00 91.62 182 GLY A N 1
ATOM 1345 C CA . GLY A 1 182 ? -3.881 -6.446 23.986 1.00 91.62 182 GLY A CA 1
ATOM 1346 C C . GLY A 1 182 ? -4.242 -5.029 24.445 1.00 91.62 182 GLY A C 1
ATOM 1347 O O . GLY A 1 182 ? -4.361 -4.755 25.644 1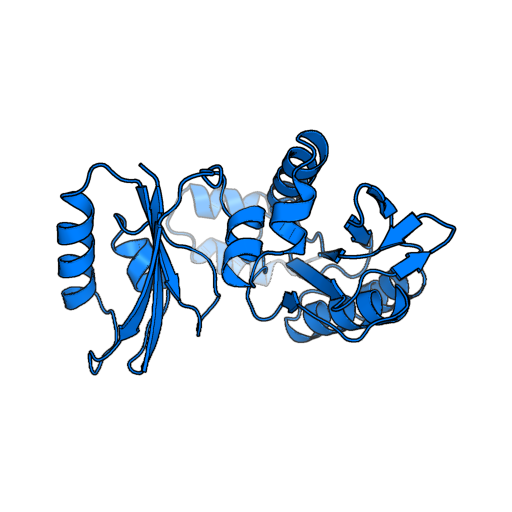.00 91.62 182 GLY A O 1
ATOM 1348 N N . LEU A 1 183 ? -4.406 -4.113 23.488 1.00 91.31 183 LEU A N 1
ATOM 1349 C CA . LEU A 1 183 ? -4.677 -2.696 23.758 1.00 91.31 183 LEU A CA 1
ATOM 1350 C C . LEU A 1 183 ? -6.179 -2.380 23.685 1.00 91.31 183 LEU A C 1
ATOM 1352 O O . LEU A 1 183 ? -6.642 -1.611 22.847 1.00 91.31 183 LEU A O 1
ATOM 1356 N N . HIS A 1 184 ? -6.953 -2.996 24.578 1.00 91.00 184 HIS A N 1
ATOM 1357 C CA . HIS A 1 184 ? -8.383 -2.716 24.728 1.00 91.00 184 HIS A CA 1
ATOM 1358 C C . HIS A 1 184 ? -8.639 -1.362 25.423 1.00 91.00 184 HIS A C 1
ATOM 1360 O O . HIS A 1 184 ? -7.713 -0.662 25.834 1.00 91.00 184 HIS A O 1
ATOM 1366 N N . ALA A 1 185 ? -9.911 -0.991 25.607 1.00 87.75 185 ALA A N 1
ATOM 1367 C CA . ALA A 1 185 ? -10.313 0.342 26.069 1.00 87.75 185 ALA A CA 1
ATOM 1368 C C . ALA A 1 185 ? -9.611 0.832 27.354 1.00 87.75 185 ALA A C 1
ATOM 1370 O O . ALA A 1 185 ? -9.289 2.014 27.458 1.00 87.75 185 ALA A O 1
ATOM 1371 N N . ARG A 1 186 ? -9.325 -0.051 28.321 1.00 92.38 186 ARG A N 1
ATOM 1372 C CA . ARG A 1 186 ? -8.710 0.329 29.606 1.00 92.38 186 ARG A CA 1
ATOM 1373 C C . ARG A 1 186 ? -7.228 0.723 29.466 1.00 92.38 186 ARG A C 1
ATOM 1375 O O . ARG A 1 186 ? -6.917 1.873 29.774 1.00 92.38 186 ARG A O 1
ATOM 1382 N N . PRO A 1 187 ? -6.310 -0.151 29.000 1.00 91.94 187 PRO A N 1
ATOM 1383 C CA . PRO A 1 187 ? -4.928 0.254 28.744 1.00 91.94 187 PRO A CA 1
ATOM 1384 C C . PRO A 1 187 ? -4.831 1.290 27.612 1.00 91.94 187 PRO A C 1
ATOM 1386 O O . PRO A 1 187 ? -3.975 2.168 27.674 1.00 91.94 187 PRO A O 1
ATOM 1389 N N . GLY A 1 188 ? -5.747 1.263 26.636 1.00 93.25 188 GLY A N 1
ATOM 1390 C CA . GLY A 1 188 ? -5.844 2.279 25.586 1.00 93.25 188 GLY A CA 1
ATOM 1391 C C . GLY A 1 188 ? -6.133 3.677 26.137 1.00 93.25 188 GLY A C 1
ATOM 1392 O O . GLY A 1 188 ? -5.472 4.634 25.747 1.00 93.25 188 GLY A O 1
ATOM 1393 N N . THR A 1 189 ? -7.060 3.807 27.093 1.00 94.38 189 THR A N 1
ATOM 1394 C CA . THR A 1 189 ? -7.362 5.099 27.742 1.00 94.38 189 THR A CA 1
ATOM 1395 C C . THR A 1 189 ? -6.146 5.649 28.478 1.00 94.38 189 THR A C 1
ATOM 1397 O O . THR A 1 189 ? -5.851 6.836 28.369 1.00 94.38 189 THR A O 1
ATOM 1400 N N . MET A 1 190 ? -5.417 4.786 29.192 1.00 94.94 190 MET A N 1
ATOM 1401 C CA . MET A 1 190 ? -4.186 5.180 29.883 1.00 94.94 190 MET A CA 1
ATOM 1402 C C . MET A 1 190 ? -3.153 5.726 28.894 1.00 94.94 190 MET A C 1
ATOM 1404 O O . MET A 1 190 ? -2.653 6.829 29.088 1.00 94.94 190 MET A O 1
ATOM 1408 N N . LEU A 1 191 ? -2.903 4.998 27.801 1.00 94.88 191 LEU A N 1
ATOM 1409 C CA . LEU A 1 191 ? -1.965 5.411 26.760 1.00 94.88 191 LEU A CA 1
ATOM 1410 C C . LEU A 1 191 ? -2.354 6.755 26.133 1.00 94.88 191 LEU A C 1
ATOM 1412 O O . LEU A 1 191 ? -1.530 7.662 26.057 1.00 94.88 191 LEU A O 1
ATOM 1416 N N . VAL A 1 192 ? -3.613 6.903 25.720 1.00 95.75 192 VAL A N 1
ATOM 1417 C CA . VAL A 1 192 ? -4.123 8.134 25.098 1.00 95.75 192 VAL A CA 1
ATOM 1418 C C . VAL A 1 192 ? -4.006 9.324 26.051 1.00 95.75 192 VAL A C 1
ATOM 1420 O O . VAL A 1 192 ? -3.619 10.413 25.630 1.00 95.75 192 VAL A O 1
ATOM 1423 N N . ASN A 1 193 ? -4.303 9.133 27.338 1.00 96.69 193 ASN A N 1
ATOM 1424 C CA . ASN A 1 193 ? -4.171 10.187 28.345 1.00 96.69 193 ASN A CA 1
ATOM 1425 C C . ASN A 1 193 ? -2.711 10.569 28.606 1.00 96.69 193 ASN A C 1
ATOM 1427 O O . ASN A 1 193 ? -2.441 11.732 28.893 1.00 96.69 193 ASN A O 1
ATOM 1431 N N . THR A 1 194 ? -1.772 9.628 28.490 1.00 95.94 194 THR A N 1
ATOM 1432 C CA . THR A 1 194 ? -0.336 9.929 28.516 1.00 95.94 194 THR A CA 1
ATOM 1433 C C . THR A 1 194 ? 0.076 10.719 27.277 1.00 95.94 194 THR A C 1
ATOM 1435 O O . THR A 1 194 ? 0.691 11.769 27.408 1.00 95.94 194 THR A O 1
ATOM 1438 N N . ILE A 1 195 ? -0.325 10.281 26.081 1.00 95.25 195 ILE A N 1
ATOM 1439 C CA . ILE A 1 195 ? -0.004 10.958 24.815 1.00 95.25 195 ILE A CA 1
ATOM 1440 C C . ILE A 1 195 ? -0.517 12.407 24.804 1.00 95.25 195 ILE A C 1
ATOM 1442 O O . ILE A 1 195 ? 0.186 13.310 24.362 1.00 95.25 195 ILE A O 1
ATOM 1446 N N . LYS A 1 196 ? -1.718 12.659 25.339 1.00 94.56 196 LYS A N 1
ATOM 1447 C CA . LYS A 1 196 ? -2.309 14.007 25.428 1.00 94.56 196 LYS A CA 1
ATOM 1448 C C . LYS A 1 196 ? -1.521 14.997 26.299 1.00 94.56 196 LYS A C 1
ATOM 1450 O O . LYS A 1 196 ? -1.809 16.185 26.223 1.00 94.56 196 LYS A O 1
ATOM 1455 N N . GLN A 1 197 ? -0.562 14.540 27.107 1.00 95.44 197 GLN A N 1
ATOM 1456 C CA . GLN A 1 197 ? 0.300 15.415 27.916 1.00 95.44 197 GLN A CA 1
ATOM 1457 C C . GLN A 1 197 ? 1.440 16.038 27.103 1.00 95.44 197 GLN A C 1
ATOM 1459 O O . GLN A 1 197 ? 2.058 16.996 27.560 1.00 95.44 197 GLN A O 1
ATOM 1464 N N . PHE A 1 198 ? 1.716 15.515 25.907 1.00 92.69 198 PHE A N 1
ATOM 1465 C CA . PHE A 1 198 ? 2.751 16.026 25.015 1.00 92.69 198 PHE A CA 1
ATOM 1466 C C . PHE A 1 198 ? 2.141 16.946 23.953 1.00 92.69 198 PHE A C 1
ATOM 1468 O O . PHE A 1 198 ? 1.051 16.683 23.432 1.00 92.69 198 PHE A O 1
ATOM 1475 N N . SER A 1 199 ? 2.865 18.009 23.597 1.00 88.69 199 SER A N 1
ATOM 1476 C CA . SER A 1 199 ? 2.501 18.900 22.488 1.00 88.69 199 SER A CA 1
ATOM 1477 C C . SER A 1 199 ? 2.725 18.250 21.120 1.00 88.69 199 SER A C 1
ATOM 1479 O O . SER A 1 199 ? 1.998 18.561 20.186 1.00 88.69 199 SER A O 1
ATOM 1481 N N . SER A 1 200 ? 3.654 17.297 21.021 1.00 88.00 200 SER A N 1
ATOM 1482 C CA . SER A 1 200 ? 4.010 16.591 19.785 1.00 88.00 200 SER A CA 1
ATOM 1483 C C . SER A 1 200 ? 2.862 15.782 19.186 1.00 88.00 200 SER A C 1
ATOM 1485 O O . SER A 1 200 ? 2.135 15.094 19.905 1.00 88.00 200 SER A O 1
ATOM 1487 N N . ASP A 1 201 ? 2.740 15.790 17.866 1.00 88.62 201 ASP A N 1
ATOM 1488 C CA . ASP A 1 201 ? 1.825 14.924 17.135 1.00 88.62 201 ASP A CA 1
ATOM 1489 C C . ASP A 1 201 ? 2.322 13.485 17.147 1.00 88.62 201 ASP A C 1
ATOM 1491 O O . ASP A 1 201 ? 3.349 13.149 16.565 1.00 88.62 201 ASP A O 1
ATOM 1495 N N . ILE A 1 202 ? 1.588 12.629 17.864 1.00 91.38 202 ILE A N 1
ATOM 1496 C CA . ILE A 1 202 ? 1.950 11.228 18.071 1.00 91.38 202 ILE A CA 1
ATOM 1497 C C . ILE A 1 202 ? 0.973 10.329 17.319 1.00 91.38 202 ILE A C 1
ATOM 1499 O O . ILE A 1 202 ? -0.234 10.325 17.588 1.00 91.38 202 ILE A O 1
ATOM 1503 N N . THR A 1 203 ? 1.513 9.511 16.420 1.00 93.00 203 THR A N 1
ATOM 1504 C CA . THR A 1 203 ? 0.792 8.426 15.749 1.00 93.00 203 THR A CA 1
ATOM 1505 C C . THR A 1 203 ? 1.219 7.065 16.296 1.00 93.00 203 THR A C 1
ATOM 1507 O O . THR A 1 203 ? 2.326 6.897 16.811 1.00 93.00 203 THR A O 1
ATOM 1510 N N . VAL A 1 204 ? 0.302 6.099 16.229 1.00 94.62 204 VAL A N 1
ATOM 1511 C CA . VAL A 1 204 ? 0.498 4.716 16.675 1.00 94.62 204 VAL A CA 1
ATOM 1512 C C . VAL A 1 204 ? 0.185 3.783 15.516 1.00 94.62 204 VAL A C 1
ATOM 1514 O O . VAL A 1 204 ? -0.909 3.845 14.958 1.00 94.62 204 VAL A O 1
ATOM 1517 N N . THR A 1 205 ? 1.110 2.889 15.188 1.00 95.12 205 THR A N 1
ATOM 1518 C CA . THR A 1 205 ? 0.961 1.926 14.094 1.00 95.12 205 THR A CA 1
ATOM 1519 C C . THR A 1 205 ? 1.110 0.506 14.616 1.00 95.12 205 THR A C 1
ATOM 1521 O O . THR A 1 205 ? 2.099 0.188 15.273 1.00 95.12 205 THR A O 1
ATOM 1524 N N . ASN A 1 206 ? 0.152 -0.367 14.302 1.00 96.31 206 ASN A N 1
ATOM 1525 C CA . ASN A 1 206 ? 0.262 -1.802 14.569 1.00 96.31 206 ASN A CA 1
ATOM 1526 C C . ASN A 1 206 ? 0.982 -2.489 13.403 1.00 96.31 206 ASN A C 1
ATOM 1528 O O . ASN A 1 206 ? 0.383 -2.689 12.344 1.00 96.31 206 ASN A O 1
ATOM 1532 N N . LEU A 1 207 ? 2.258 -2.832 13.602 1.00 94.81 207 LEU A N 1
ATOM 1533 C CA . LEU A 1 207 ? 3.124 -3.398 12.560 1.00 94.81 207 LEU A CA 1
ATOM 1534 C C . LEU A 1 207 ? 2.727 -4.827 12.176 1.00 94.81 207 LEU A C 1
ATOM 1536 O O . LEU A 1 207 ? 2.974 -5.244 11.051 1.00 94.81 207 LEU A O 1
ATOM 1540 N N . ASP A 1 208 ? 2.070 -5.546 13.085 1.00 95.06 208 ASP A N 1
ATOM 1541 C CA . ASP A 1 208 ? 1.548 -6.900 12.856 1.00 95.06 208 ASP A CA 1
ATOM 1542 C C . ASP A 1 208 ? 0.034 -6.890 12.542 1.00 95.06 208 ASP A C 1
ATOM 1544 O O . ASP A 1 208 ? -0.641 -7.915 12.614 1.00 95.06 208 ASP A O 1
ATOM 1548 N N . GLY A 1 209 ? -0.526 -5.708 12.259 1.00 92.81 209 GLY A N 1
ATOM 1549 C CA . GLY A 1 209 ? -1.916 -5.505 11.847 1.00 92.81 209 GLY A CA 1
ATOM 1550 C C . GLY A 1 209 ? -2.007 -4.941 10.430 1.00 92.81 209 GLY A C 1
ATOM 1551 O O . GLY A 1 209 ? -1.253 -5.333 9.544 1.00 92.81 209 GLY A O 1
ATOM 1552 N N . SER A 1 210 ? -2.909 -3.978 10.221 1.00 89.44 210 SER A N 1
ATOM 1553 C CA . SER A 1 210 ? -3.055 -3.300 8.925 1.00 89.44 210 SER A CA 1
ATOM 1554 C C . SER A 1 210 ? -1.842 -2.446 8.536 1.00 89.44 210 SER A C 1
ATOM 1556 O O . SER A 1 210 ? -1.736 -2.057 7.379 1.00 89.44 210 SER A O 1
ATOM 1558 N N . GLY A 1 211 ? -0.962 -2.099 9.483 1.00 91.19 211 GLY A N 1
ATOM 1559 C CA . GLY A 1 211 ? 0.181 -1.212 9.244 1.00 91.19 211 GLY A CA 1
ATOM 1560 C C . GLY A 1 211 ? -0.190 0.262 9.044 1.00 91.19 211 GLY A C 1
ATOM 1561 O O . GLY A 1 211 ? 0.702 1.096 8.912 1.00 91.19 211 GLY A O 1
ATOM 1562 N N . LYS A 1 212 ? -1.485 0.612 9.059 1.00 90.62 212 LYS A N 1
ATOM 1563 C CA . LYS A 1 212 ? -1.938 2.005 8.962 1.00 90.62 212 LYS A CA 1
ATOM 1564 C C . LYS A 1 212 ? -1.689 2.749 10.278 1.00 90.62 212 LYS A C 1
ATOM 1566 O O . LYS A 1 212 ? -2.032 2.211 11.338 1.00 90.62 212 LYS A O 1
ATOM 1571 N N . PRO A 1 213 ? -1.164 3.984 10.237 1.00 90.75 213 PRO A N 1
ATOM 1572 C CA . PRO A 1 213 ? -1.055 4.808 11.430 1.00 90.75 213 PRO A CA 1
ATOM 1573 C C . PRO A 1 213 ? -2.437 5.246 11.930 1.00 90.75 213 PRO A C 1
ATOM 1575 O O . PRO A 1 213 ? -3.353 5.540 11.161 1.00 90.75 213 PRO A O 1
ATOM 1578 N N . ALA A 1 214 ? -2.576 5.327 13.248 1.00 91.94 214 ALA A N 1
ATOM 1579 C CA . ALA A 1 214 ? -3.715 5.914 13.937 1.00 91.94 214 ALA A CA 1
ATOM 1580 C C . ALA A 1 214 ? -3.269 7.122 14.761 1.00 91.94 214 ALA A C 1
ATOM 1582 O O . ALA A 1 214 ? -2.190 7.122 15.351 1.00 91.94 214 ALA A O 1
ATOM 1583 N N . ASN A 1 215 ? -4.132 8.132 14.870 1.00 91.69 215 ASN A N 1
ATOM 1584 C CA . ASN A 1 215 ? -3.903 9.256 15.774 1.00 91.69 215 ASN A CA 1
ATOM 1585 C C . ASN A 1 215 ? -3.853 8.753 17.231 1.00 91.69 215 ASN A C 1
ATOM 1587 O O . ASN A 1 215 ? -4.860 8.271 17.760 1.00 91.69 215 ASN A O 1
ATOM 1591 N N . GLY A 1 216 ? -2.699 8.901 17.887 1.00 92.25 216 GLY A N 1
ATOM 1592 C CA . GLY A 1 216 ? -2.451 8.412 19.244 1.00 92.25 216 GLY A CA 1
ATOM 1593 C C . GLY A 1 216 ? -3.255 9.126 20.333 1.00 92.25 216 GLY A C 1
ATOM 1594 O O . GLY A 1 216 ? -3.398 8.602 21.435 1.00 92.25 216 GLY A O 1
ATOM 1595 N N . ARG A 1 217 ? -3.839 10.294 20.035 1.00 93.94 217 ARG A N 1
ATOM 1596 C CA . ARG A 1 217 ? -4.736 11.032 20.941 1.00 93.94 217 ARG A CA 1
ATOM 1597 C C . ARG A 1 217 ? -6.193 10.575 20.850 1.00 93.94 217 ARG A C 1
ATOM 1599 O O . ARG A 1 217 ? -7.014 10.998 21.670 1.00 93.94 217 ARG A O 1
ATOM 1606 N N . SER A 1 218 ? -6.533 9.716 19.888 1.00 93.69 218 SER A N 1
ATOM 1607 C CA . SER A 1 218 ? -7.884 9.188 19.703 1.00 93.69 218 SER A CA 1
ATOM 1608 C C . SER A 1 218 ? -7.986 7.746 20.191 1.00 93.69 218 SER A C 1
ATOM 1610 O O . SER A 1 218 ? -7.527 6.816 19.532 1.00 93.69 218 SER A O 1
ATOM 1612 N N . LEU A 1 219 ? -8.668 7.544 21.323 1.00 93.75 219 LEU A N 1
ATOM 1613 C CA . LEU A 1 219 ? -8.942 6.205 21.856 1.00 93.75 219 LEU A CA 1
ATOM 1614 C C . LEU A 1 219 ? -9.651 5.313 20.836 1.00 93.75 219 LEU A C 1
ATOM 1616 O O . LEU A 1 219 ? -9.295 4.148 20.687 1.00 93.75 219 LEU A O 1
ATOM 1620 N N . MET A 1 220 ? -10.615 5.875 20.107 1.00 93.00 220 MET A N 1
ATOM 1621 C CA . MET A 1 220 ? -11.360 5.147 19.085 1.00 93.00 220 MET A CA 1
ATOM 1622 C C . MET A 1 220 ? -10.430 4.622 17.984 1.00 93.00 220 MET A C 1
ATOM 1624 O O . MET A 1 220 ? -10.503 3.448 17.632 1.00 93.00 220 MET A O 1
ATOM 1628 N N . LYS A 1 221 ? -9.519 5.465 17.477 1.00 91.88 221 LYS A N 1
ATOM 1629 C CA . LYS A 1 221 ? -8.567 5.072 16.426 1.00 91.88 221 LYS A CA 1
ATOM 1630 C C . LYS A 1 221 ? -7.528 4.074 16.945 1.00 91.88 221 LYS A C 1
ATOM 1632 O O . LYS A 1 221 ? -7.225 3.117 16.244 1.00 91.88 221 LYS A O 1
ATOM 1637 N N . VAL A 1 222 ? -7.033 4.253 18.172 1.00 92.69 222 VAL A N 1
ATOM 1638 C CA . VAL A 1 222 ? -6.059 3.341 18.795 1.00 92.69 222 VAL A CA 1
ATOM 1639 C C . VAL A 1 222 ? -6.652 1.948 19.029 1.00 92.69 222 VAL A C 1
ATOM 1641 O O . VAL A 1 222 ? -5.997 0.955 18.733 1.00 92.69 222 VAL A O 1
ATOM 1644 N N . VAL A 1 223 ? -7.895 1.843 19.510 1.00 92.00 223 VAL A N 1
ATOM 1645 C CA . VAL A 1 223 ? -8.556 0.536 19.699 1.00 92.00 223 VAL A CA 1
ATOM 1646 C C . VAL A 1 223 ? -8.871 -0.129 18.353 1.00 92.00 223 VAL A C 1
ATOM 1648 O O . VAL A 1 223 ? -8.724 -1.345 18.224 1.00 92.00 223 VAL A O 1
ATOM 1651 N N . ALA A 1 224 ? -9.221 0.654 17.326 1.00 91.00 224 ALA A N 1
ATOM 1652 C CA . ALA A 1 224 ? -9.479 0.149 15.975 1.00 91.00 224 ALA A CA 1
ATOM 1653 C C . ALA A 1 224 ? -8.248 -0.490 15.299 1.00 91.00 224 ALA A C 1
ATOM 1655 O O . ALA A 1 224 ? -8.407 -1.230 14.332 1.00 91.00 224 ALA A O 1
ATOM 1656 N N . LEU A 1 225 ? -7.034 -0.277 15.823 1.00 92.00 225 LEU A N 1
ATOM 1657 C CA . LEU A 1 225 ? -5.823 -0.962 15.355 1.00 92.00 225 LEU A CA 1
ATOM 1658 C C . LEU A 1 225 ? -5.829 -2.478 15.626 1.00 92.00 225 LEU A C 1
ATOM 1660 O O . LEU A 1 225 ? -4.941 -3.177 15.135 1.00 92.00 225 LEU A O 1
ATOM 1664 N N . GLY A 1 226 ? -6.768 -2.995 16.431 1.00 92.75 226 GLY A N 1
ATOM 1665 C CA . GLY A 1 226 ? -6.924 -4.437 16.660 1.00 92.75 226 GLY A CA 1
ATOM 1666 C C . GLY A 1 226 ? -5.710 -5.089 17.329 1.00 92.75 226 GLY A C 1
ATOM 1667 O O . GLY A 1 226 ? -5.354 -6.224 17.018 1.00 92.75 226 GLY A O 1
ATOM 1668 N N . VAL A 1 227 ? -5.034 -4.350 18.210 1.00 95.56 227 VAL A N 1
ATOM 1669 C CA . VAL A 1 227 ? -3.761 -4.746 18.825 1.00 95.56 227 VAL A CA 1
ATOM 1670 C C . VAL A 1 227 ? -3.947 -5.904 19.802 1.00 95.56 227 VAL A C 1
ATOM 1672 O O . VAL A 1 227 ? -4.701 -5.782 20.770 1.00 95.56 227 VAL A O 1
ATOM 1675 N N . LYS A 1 228 ? -3.197 -6.993 19.610 1.00 95.69 228 LYS A N 1
ATOM 1676 C CA . LYS A 1 228 ? -3.213 -8.180 20.482 1.00 95.69 228 LYS A CA 1
ATOM 1677 C C . LYS A 1 228 ? -1.900 -8.317 21.259 1.00 95.69 228 LYS A C 1
ATOM 1679 O O . LYS A 1 228 ? -0.913 -7.643 20.969 1.00 95.69 228 LYS A O 1
ATOM 1684 N N . LYS A 1 229 ? -1.879 -9.203 22.260 1.00 95.81 229 LYS A N 1
ATOM 1685 C CA . LYS A 1 229 ? -0.645 -9.590 22.964 1.00 95.81 229 LYS A CA 1
ATOM 1686 C C . LYS A 1 229 ? 0.404 -10.057 21.947 1.00 95.81 229 LYS A C 1
ATOM 1688 O O . LYS A 1 229 ? 0.082 -10.821 21.043 1.00 95.81 229 LYS A O 1
ATOM 1693 N N . GLY A 1 230 ? 1.644 -9.607 22.106 1.00 96.25 230 GLY A N 1
ATOM 1694 C CA . GLY A 1 230 ? 2.766 -9.944 21.230 1.00 96.25 230 GLY A CA 1
ATOM 1695 C C . GLY A 1 230 ? 2.905 -9.062 19.989 1.00 96.25 230 GLY A C 1
ATOM 1696 O O . GLY A 1 230 ? 3.973 -9.074 19.389 1.00 96.25 230 GLY A O 1
ATOM 1697 N N . HIS A 1 231 ? 1.893 -8.261 19.635 1.00 97.12 231 HIS A N 1
ATOM 1698 C CA . HIS A 1 231 ? 2.014 -7.316 18.523 1.00 97.12 231 HIS A CA 1
ATOM 1699 C C . HIS A 1 231 ? 3.049 -6.229 18.828 1.00 97.12 231 HIS A C 1
ATOM 1701 O O . HIS A 1 231 ? 3.184 -5.777 19.970 1.00 97.12 231 HIS A O 1
ATOM 1707 N N . ARG A 1 232 ? 3.731 -5.770 17.784 1.00 97.12 232 ARG A N 1
ATOM 1708 C CA . ARG A 1 232 ? 4.650 -4.639 17.780 1.00 97.12 232 ARG A CA 1
ATOM 1709 C C . ARG A 1 232 ? 3.900 -3.374 17.394 1.00 97.12 232 ARG A C 1
ATOM 1711 O O . ARG A 1 232 ? 3.279 -3.292 16.333 1.00 97.12 232 ARG A O 1
ATOM 1718 N N . LEU A 1 233 ? 3.980 -2.378 18.266 1.00 96.69 233 LEU A N 1
ATOM 1719 C CA . LEU A 1 233 ? 3.496 -1.035 17.997 1.00 96.69 233 LEU A CA 1
ATOM 1720 C C . LEU A 1 233 ? 4.666 -0.105 17.743 1.00 96.69 233 LEU A C 1
ATOM 1722 O O . LEU A 1 233 ? 5.582 -0.044 18.562 1.00 96.69 233 LEU A O 1
ATOM 1726 N N . ARG A 1 234 ? 4.589 0.663 16.659 1.00 95.38 234 ARG A N 1
ATOM 1727 C CA . ARG A 1 234 ? 5.455 1.816 16.439 1.00 95.38 234 ARG A CA 1
ATOM 1728 C C . ARG A 1 234 ? 4.743 3.081 16.887 1.00 95.38 234 ARG A C 1
ATOM 1730 O O . ARG A 1 234 ? 3.603 3.320 16.495 1.00 95.38 234 ARG A O 1
ATOM 1737 N N . PHE A 1 235 ? 5.432 3.876 17.688 1.00 94.50 235 PHE A N 1
ATOM 1738 C CA . PHE A 1 235 ? 5.042 5.232 18.039 1.00 94.50 235 PHE A CA 1
ATOM 1739 C C . PHE A 1 235 ? 5.924 6.188 17.270 1.00 94.50 235 PHE A C 1
ATOM 1741 O O . PHE A 1 235 ? 7.137 5.998 17.231 1.00 94.50 235 PHE A O 1
ATOM 1748 N N . THR A 1 236 ? 5.308 7.204 16.694 1.00 90.69 236 THR A N 1
ATOM 1749 C CA . THR A 1 236 ? 5.968 8.162 15.817 1.00 90.69 236 THR A CA 1
ATOM 1750 C C . THR A 1 236 ? 5.542 9.553 16.265 1.00 90.69 236 THR A C 1
ATOM 1752 O O . THR A 1 236 ? 4.350 9.853 16.232 1.00 90.69 236 THR A O 1
ATOM 1755 N N . GLY A 1 237 ? 6.490 10.359 16.743 1.00 88.12 237 GLY A N 1
ATOM 1756 C CA . GLY A 1 237 ? 6.270 11.711 17.250 1.00 88.12 237 GLY A CA 1
ATOM 1757 C C . GLY A 1 237 ? 6.897 12.767 16.342 1.00 88.12 237 GLY A C 1
ATOM 1758 O O . GLY A 1 237 ? 8.091 12.685 16.061 1.00 88.12 237 GLY A O 1
ATOM 1759 N N . ALA A 1 238 ? 6.102 13.752 15.929 1.00 83.31 238 ALA A N 1
ATOM 1760 C CA . ALA A 1 238 ? 6.529 14.971 15.240 1.00 83.31 238 ALA A CA 1
ATOM 1761 C C . ALA A 1 238 ? 6.302 16.182 16.160 1.00 83.31 238 ALA A C 1
ATOM 1763 O O . ALA A 1 238 ? 5.292 16.223 16.866 1.00 83.31 238 ALA A O 1
ATOM 1764 N N . GLY A 1 239 ? 7.232 17.135 16.207 1.00 67.62 239 GLY A N 1
ATOM 1765 C CA . GLY A 1 239 ? 7.186 18.291 17.114 1.00 67.62 239 GLY A CA 1
ATOM 1766 C C . GLY A 1 239 ? 7.430 19.612 16.413 1.00 67.62 239 GLY A C 1
ATOM 1767 O O . GLY A 1 239 ? 8.121 19.596 15.374 1.00 67.62 239 GLY A O 1
#

Foldseek 3Di:
DPDPVVLVVQCVVDPDPVSNVCSVVVVDPAPPEADFPLQEAEADADADVLVVLQSNLVSCVVVVQFDPVFSVCSNPDDWDDPAPQETETEDPDGGPHWYKHKYAHNDWYDDPNGIHGMYIYTRPPDCNQVQLVVLVNVCVVVVNVVQCRPDDRLSVLCSRPPPDPPDPDKDKDKDAAADQAFCDLPVLVVQLVVVVVDPWFKWKAFPVARSYIFRSNDSVRVVVSVGHHGIMMMIMTDD

Organism: Klebsiella pneumoniae subsp. ozaenae (NCBI:txid574)

Secondary structure (DSSP, 8-state):
---HHHHHHHHHH--SHHHHHHHHTT---PPP-B-SGGGEEEEE--SSHHHHHHHHHHHHHHTT-B-HHHHHHHHHSPPEEEETTEEEEE-SS-B-S-EEEEEEEEEEEEETTEEEEEEEEEE-SSSHHHHHHHHHHHHHHTT-HHHHHH--HHHHHHHHH-SS---SSEEEEEEE---TT-S-HHHHHHHHHHHTTSSSEEEEEETTTT--EEETT-HHHHHHT---TT-EEEEEEE-

InterPro domains:
  IPR000032 Phosphocarrier protein HPr-like [PF00381] (172-236)
  IPR000032 Phosphocarrier protein HPr-like [PR00107] (182-198)
  IPR000032 Phosphocarrier protein HPr-like [PR00107] (210-225)
  IPR000032 Phosphocarrier protein HPr-like [PR00107] (225-239)
  IPR000032 Phosphocarrier protein HPr-like [PS51350] (170-239)
  IPR000032 Phosphocarrier protein HPr-like [TIGR01003] (171-236)
  IPR000032 Phosphocarrier protein HPr-like [cd00367] (174-239)
  IPR001020 Phosphotransferase system, HPr histidine phosphorylation site [PS00369] (182-189)
  IPR002114 Phosphotransferase system, HPr serine phosphorylation site [PS00589] (211-226)
  IPR016152 Phosphotransferase/anion transporter [SSF55804] (35-161)
  IPR035895 HPr-like superfamily [G3DSA:3.30.1340.10] (170-239)
  IPR035895 HPr-like superfamily [SSF55594] (171-237)
  IPR050893 Sugar Phosphotransferase System (PTS) [PTHR30181] (1-239)

pLDDT: mean 89.7, std 12.88, range [35.59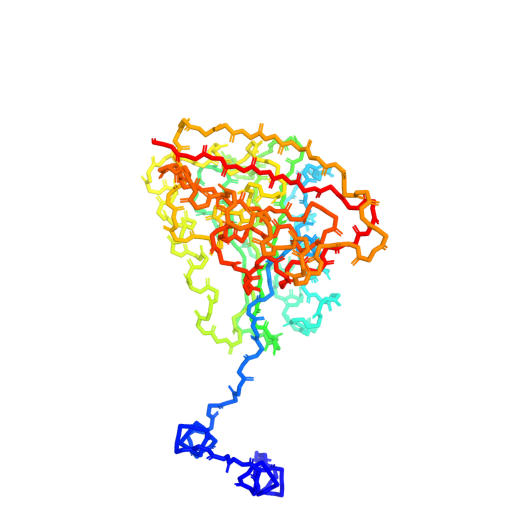, 98.81]

Radius of gyration: 20.07 Å; chains: 1; bounding box: 54×31×52 Å

Sequence (239 aa):
MLSDDAVAAQLQSATTAEELRALLMGEKQSEALKLDNETLSLDVAASDLLTLQALNAARLKEVGAVDAAFVSHVINDTPLNLGQGVWLNDSAEGNLRSAVAVSRAANAFTRDEQPVSLLATVAMADEQPTAVLNRLSKLLLDKKAEHLLKADAATVLALLTSDDAIAEDVLSAEFVVRNEHGLHARPGTMLVNTIKQFSSDITVTNLDGSGKPANGRSLMKVVALGVKKGHRLRFTGAG